Protein AF-A0A016SQB7-F1 (afdb_monomer_lite)

Structure (mmCIF, N/CA/C/O backbone):
data_AF-A0A016SQB7-F1
#
_entry.id   AF-A0A016SQB7-F1
#
loop_
_atom_site.group_PDB
_atom_site.id
_atom_site.type_symbol
_atom_site.label_atom_id
_atom_site.label_alt_id
_atom_site.label_comp_id
_atom_site.label_asym_id
_atom_site.label_entity_id
_atom_site.label_seq_id
_atom_site.pdbx_PDB_ins_code
_atom_site.Cartn_x
_atom_site.Cartn_y
_atom_site.Cartn_z
_atom_site.occupancy
_atom_site.B_iso_or_equiv
_atom_site.auth_seq_id
_atom_site.auth_comp_id
_atom_site.auth_asym_id
_atom_site.auth_atom_id
_atom_site.pdbx_PDB_model_num
ATOM 1 N N . MET A 1 1 ? 13.506 -14.144 -29.243 1.00 40.47 1 MET A N 1
ATOM 2 C CA . MET A 1 1 ? 13.544 -14.461 -27.800 1.00 40.47 1 MET A CA 1
ATOM 3 C C . MET A 1 1 ? 12.606 -13.498 -27.108 1.00 40.47 1 MET A C 1
ATOM 5 O O . MET A 1 1 ? 12.828 -12.302 -27.216 1.00 40.47 1 MET A O 1
ATOM 9 N N . LEU A 1 2 ? 11.533 -13.990 -26.494 1.00 50.41 2 LEU A N 1
ATOM 10 C CA . LEU A 1 2 ? 10.673 -13.170 -25.641 1.00 50.41 2 LEU A CA 1
ATOM 11 C C . LEU A 1 2 ? 11.151 -13.386 -24.202 1.00 50.41 2 LEU A C 1
ATOM 13 O O . LEU A 1 2 ? 11.203 -14.533 -23.758 1.00 50.41 2 LEU A O 1
ATOM 17 N N . CYS A 1 3 ? 11.557 -12.320 -23.510 1.00 64.38 3 CYS A N 1
ATOM 18 C CA . CYS A 1 3 ? 11.854 -12.394 -22.079 1.00 64.38 3 CYS A CA 1
ATOM 19 C C . CYS A 1 3 ? 10.582 -12.791 -21.326 1.00 64.38 3 CYS A C 1
ATOM 21 O O . CYS A 1 3 ? 9.504 -12.270 -21.624 1.00 64.38 3 CYS A O 1
ATOM 23 N N . ARG A 1 4 ? 10.685 -13.709 -20.358 1.00 76.88 4 ARG A N 1
ATOM 24 C CA . ARG A 1 4 ? 9.535 -14.044 -19.512 1.00 76.88 4 ARG A CA 1
ATOM 25 C C . ARG A 1 4 ? 9.252 -12.862 -18.577 1.00 76.88 4 ARG A C 1
ATOM 27 O O . ARG A 1 4 ? 10.210 -12.242 -18.116 1.00 76.88 4 ARG A O 1
ATOM 34 N N . PRO A 1 5 ? 7.981 -12.578 -18.234 1.00 72.44 5 PRO A N 1
ATOM 35 C CA . PRO A 1 5 ? 7.635 -11.507 -17.293 1.00 72.44 5 PRO A CA 1
ATOM 36 C C . PRO A 1 5 ? 8.443 -11.584 -15.992 1.00 72.44 5 PRO A C 1
ATOM 38 O O . PRO A 1 5 ? 8.991 -10.586 -15.535 1.00 72.44 5 PRO A O 1
ATOM 41 N N . ARG A 1 6 ? 8.629 -12.802 -15.469 1.00 77.81 6 ARG A N 1
ATOM 42 C CA . ARG A 1 6 ? 9.480 -13.094 -14.311 1.00 77.81 6 ARG A CA 1
ATOM 43 C C . ARG A 1 6 ? 10.890 -12.502 -14.424 1.00 77.81 6 ARG A C 1
ATOM 45 O O . ARG A 1 6 ? 11.336 -11.815 -13.509 1.00 77.81 6 ARG A O 1
ATOM 52 N N . ASP A 1 7 ? 11.571 -12.748 -15.541 1.00 78.69 7 ASP A N 1
ATOM 53 C CA . ASP A 1 7 ? 12.962 -12.328 -15.755 1.00 78.69 7 ASP A CA 1
ATOM 54 C C . ASP A 1 7 ? 13.073 -10.798 -15.804 1.00 78.69 7 ASP A C 1
ATOM 56 O O . ASP A 1 7 ? 14.035 -10.211 -15.307 1.00 78.69 7 ASP A O 1
ATOM 60 N N . VAL A 1 8 ? 12.040 -10.143 -16.344 1.00 79.81 8 VAL A N 1
ATOM 61 C CA . VAL A 1 8 ? 11.936 -8.683 -16.394 1.00 79.81 8 VAL A CA 1
ATOM 62 C C . VAL A 1 8 ? 11.821 -8.107 -14.982 1.00 79.81 8 VAL A C 1
ATOM 64 O O . VAL A 1 8 ? 12.569 -7.193 -14.641 1.00 79.81 8 VAL A O 1
ATOM 67 N N . PHE A 1 9 ? 10.940 -8.629 -14.129 1.00 79.88 9 PHE A N 1
ATOM 68 C CA . PHE A 1 9 ? 10.763 -8.084 -12.775 1.00 79.88 9 PHE A CA 1
ATOM 69 C C . PHE A 1 9 ? 11.945 -8.370 -11.842 1.00 79.88 9 PHE A C 1
ATOM 71 O O . PHE A 1 9 ? 12.274 -7.522 -11.014 1.00 79.88 9 PHE A O 1
ATOM 78 N N . VAL A 1 10 ? 12.641 -9.498 -12.014 1.00 74.62 10 VAL A N 1
ATOM 79 C CA . VAL A 1 10 ? 13.897 -9.768 -11.290 1.00 74.62 10 VAL A CA 1
ATOM 80 C C . VAL A 1 10 ? 14.959 -8.722 -11.645 1.00 74.62 10 VAL A C 1
ATOM 82 O O . VAL A 1 10 ? 15.545 -8.123 -10.746 1.00 74.62 10 VAL A O 1
ATOM 85 N N . PHE A 1 11 ? 15.133 -8.417 -12.934 1.00 77.50 11 PHE A N 1
ATOM 86 C CA . PHE A 1 11 ? 16.052 -7.366 -13.383 1.00 77.50 11 PHE A CA 1
ATOM 87 C C . PHE A 1 11 ? 15.707 -5.990 -12.789 1.00 77.50 11 PHE A C 1
ATOM 89 O O . PHE A 1 11 ? 16.587 -5.269 -12.318 1.00 77.50 11 PHE A O 1
ATOM 96 N N . HIS A 1 12 ? 14.423 -5.622 -12.764 1.00 78.44 12 HIS A N 1
ATOM 97 C CA . HIS A 1 12 ? 13.993 -4.354 -12.169 1.00 78.44 12 HIS A CA 1
ATOM 98 C C . HIS A 1 12 ? 14.212 -4.311 -10.654 1.00 78.44 12 HIS A C 1
ATOM 100 O O . HIS A 1 12 ? 14.663 -3.286 -10.147 1.00 78.44 12 HIS A O 1
ATOM 106 N N . SER A 1 13 ? 13.944 -5.408 -9.941 1.00 72.69 13 SER A N 1
ATOM 107 C CA . SER A 1 13 ? 14.214 -5.533 -8.504 1.00 72.69 13 SER A CA 1
ATOM 108 C C . SER A 1 13 ? 15.686 -5.263 -8.190 1.00 72.69 13 SER A C 1
ATOM 110 O O . SER A 1 13 ? 15.999 -4.462 -7.308 1.00 72.69 13 SER A O 1
ATOM 112 N N . ASP A 1 14 ? 16.601 -5.884 -8.932 1.00 75.19 14 ASP A N 1
ATOM 113 C CA . ASP A 1 14 ? 18.037 -5.720 -8.701 1.00 75.19 14 ASP A CA 1
ATOM 114 C C . ASP A 1 14 ? 18.491 -4.273 -8.985 1.00 75.19 14 ASP A C 1
ATOM 116 O O . ASP A 1 14 ? 19.254 -3.694 -8.204 1.00 75.19 14 ASP A O 1
ATOM 120 N N . ASN A 1 15 ? 17.952 -3.628 -10.027 1.00 74.00 15 ASN A N 1
ATOM 121 C CA . ASN A 1 15 ? 18.259 -2.229 -10.359 1.00 74.00 15 ASN A CA 1
ATOM 122 C C . ASN A 1 15 ? 17.656 -1.218 -9.372 1.00 74.00 15 ASN A C 1
ATOM 124 O O . ASN A 1 15 ? 18.303 -0.226 -9.026 1.00 74.00 15 ASN A O 1
ATOM 128 N N . LEU A 1 16 ? 16.435 -1.451 -8.883 1.00 73.50 16 LEU A N 1
ATOM 129 C CA . LEU A 1 16 ? 15.802 -0.584 -7.886 1.00 73.50 16 LEU A CA 1
ATOM 130 C C . LEU A 1 16 ? 16.531 -0.651 -6.540 1.00 73.50 16 LEU A C 1
ATOM 132 O O . LEU A 1 16 ? 16.751 0.374 -5.886 1.00 73.50 16 LEU A O 1
ATOM 136 N N . ASN A 1 17 ? 16.984 -1.842 -6.154 1.00 64.50 17 ASN A N 1
ATOM 137 C CA . ASN A 1 17 ? 17.721 -2.036 -4.914 1.00 64.50 17 ASN A CA 1
ATOM 138 C C . ASN A 1 17 ? 19.142 -1.461 -4.952 1.00 64.50 17 ASN A C 1
ATOM 140 O O . ASN A 1 17 ? 19.648 -1.047 -3.906 1.00 64.50 17 ASN A O 1
ATOM 144 N N . THR A 1 18 ? 19.774 -1.369 -6.123 1.00 61.06 18 THR A N 1
ATOM 145 C CA . THR A 1 18 ? 21.163 -0.899 -6.258 1.00 61.06 18 THR A CA 1
ATOM 146 C C . THR A 1 18 ? 21.285 0.575 -6.655 1.00 61.06 18 THR A C 1
ATOM 148 O O . THR A 1 18 ? 22.136 1.266 -6.096 1.00 61.06 18 THR A O 1
ATOM 151 N N . LEU A 1 19 ? 20.446 1.091 -7.565 1.00 58.19 19 LEU A N 1
ATOM 152 C CA . LEU A 1 19 ? 20.639 2.399 -8.223 1.00 58.19 19 LEU A CA 1
ATOM 153 C C . LEU A 1 19 ? 19.315 3.145 -8.555 1.00 58.19 19 LEU A C 1
ATOM 155 O O . LEU A 1 19 ? 19.274 3.984 -9.460 1.00 58.19 19 LEU A O 1
ATOM 159 N N . SER A 1 20 ? 18.229 2.874 -7.815 1.00 62.12 20 SER A N 1
ATOM 160 C CA . SER A 1 20 ? 16.842 3.303 -8.122 1.00 62.12 20 SER A CA 1
ATOM 161 C C . SER A 1 20 ? 16.645 4.760 -8.544 1.00 62.12 20 SER A C 1
ATOM 163 O O . SER A 1 20 ? 15.916 5.006 -9.503 1.00 62.12 20 SER A O 1
ATOM 165 N N . ALA A 1 21 ? 17.242 5.725 -7.841 1.00 57.56 21 ALA A N 1
ATOM 166 C CA . ALA A 1 21 ? 16.986 7.147 -8.095 1.00 57.56 21 ALA A CA 1
ATOM 167 C C . ALA A 1 21 ? 17.782 7.722 -9.282 1.00 57.56 21 ALA A C 1
ATOM 169 O O . ALA A 1 21 ? 17.417 8.771 -9.803 1.00 57.56 21 ALA A O 1
ATOM 170 N N . VAL A 1 22 ? 18.859 7.048 -9.700 1.00 63.75 22 VAL A N 1
ATOM 171 C CA . VAL A 1 22 ? 19.753 7.516 -10.774 1.00 63.75 22 VAL A CA 1
ATOM 172 C C . VAL A 1 22 ? 19.372 6.900 -12.124 1.00 63.75 22 VAL A C 1
ATOM 174 O O . VAL A 1 22 ? 19.567 7.536 -13.155 1.00 63.75 22 VAL A O 1
ATOM 177 N N . ILE A 1 23 ? 18.801 5.689 -12.131 1.00 74.19 23 ILE A N 1
ATOM 178 C CA . ILE A 1 23 ? 18.461 4.958 -13.367 1.00 74.19 23 ILE A CA 1
ATOM 179 C C . ILE A 1 23 ? 17.003 5.165 -13.794 1.00 74.19 23 ILE A C 1
ATOM 181 O O . ILE A 1 23 ? 16.730 5.311 -14.984 1.00 74.19 23 ILE A O 1
ATOM 185 N N . TYR A 1 24 ? 16.057 5.182 -12.850 1.00 83.88 24 TYR A N 1
ATOM 186 C CA . TYR A 1 24 ? 14.630 5.251 -13.167 1.00 83.88 24 TYR A CA 1
ATOM 187 C C . TYR A 1 24 ? 13.991 6.525 -12.632 1.00 83.88 24 TYR A C 1
ATOM 189 O O . TYR A 1 24 ? 14.111 6.847 -11.450 1.00 83.88 24 TYR A O 1
ATOM 197 N N . SER A 1 25 ? 13.234 7.212 -13.492 1.00 88.94 25 SER A N 1
ATOM 198 C CA . SER A 1 25 ? 12.379 8.327 -13.075 1.00 88.94 25 SER A CA 1
ATOM 199 C C . SER A 1 25 ? 11.293 7.858 -12.097 1.00 88.94 25 SER A C 1
ATOM 201 O O . SER A 1 25 ? 10.919 6.683 -12.103 1.00 88.94 25 SER A O 1
ATOM 203 N N . ALA A 1 26 ? 10.733 8.774 -11.302 1.00 89.50 26 ALA A N 1
ATOM 204 C CA . ALA A 1 26 ? 9.605 8.476 -10.413 1.00 89.50 26 ALA A CA 1
ATOM 205 C C . ALA A 1 26 ? 8.436 7.803 -11.158 1.00 89.50 26 ALA A C 1
ATOM 207 O O . ALA A 1 26 ? 7.914 6.787 -10.711 1.00 89.50 26 ALA A O 1
ATOM 208 N N . MET A 1 27 ? 8.096 8.308 -12.350 1.00 89.38 27 MET A N 1
ATOM 209 C CA . MET A 1 27 ? 7.036 7.753 -13.201 1.00 89.38 27 MET A CA 1
ATOM 210 C C . MET A 1 27 ? 7.345 6.330 -13.673 1.00 89.38 27 MET A C 1
ATOM 212 O O . MET A 1 27 ? 6.454 5.488 -13.746 1.00 89.38 27 MET A O 1
ATOM 216 N N . THR A 1 28 ? 8.612 6.037 -13.964 1.00 91.19 28 THR A N 1
ATOM 217 C CA . THR A 1 28 ? 9.035 4.685 -14.340 1.00 91.19 28 THR A CA 1
ATOM 218 C C . THR A 1 28 ? 8.908 3.726 -13.158 1.00 91.19 28 THR A C 1
ATOM 220 O O . THR A 1 28 ? 8.369 2.637 -13.324 1.00 91.19 28 THR A O 1
ATOM 223 N N . ARG A 1 29 ? 9.336 4.132 -11.954 1.00 92.62 29 ARG A N 1
ATOM 224 C CA . ARG A 1 29 ? 9.198 3.309 -10.737 1.00 92.62 29 ARG A CA 1
ATOM 225 C C . ARG A 1 29 ? 7.731 3.061 -10.381 1.00 92.62 29 ARG A C 1
ATOM 227 O O . ARG A 1 29 ? 7.364 1.928 -10.084 1.00 92.62 29 ARG A O 1
ATOM 234 N N . TYR A 1 30 ? 6.893 4.093 -10.502 1.00 93.81 30 TYR A N 1
ATOM 235 C CA . TYR A 1 30 ? 5.438 3.989 -10.385 1.00 93.81 30 TYR A CA 1
ATOM 236 C C . TYR A 1 30 ? 4.868 2.919 -11.328 1.00 93.81 30 TYR A C 1
ATOM 238 O O . TYR A 1 30 ? 4.140 2.034 -10.881 1.00 93.81 30 TYR A O 1
ATOM 246 N N . GLY A 1 31 ? 5.232 2.975 -12.615 1.00 93.81 31 GLY A N 1
ATOM 247 C CA . GLY A 1 31 ? 4.789 2.007 -13.621 1.00 93.81 31 GLY A CA 1
ATOM 248 C C . GLY A 1 31 ? 5.232 0.582 -13.298 1.00 93.81 31 GLY A C 1
ATOM 249 O O . GLY A 1 31 ? 4.397 -0.312 -13.253 1.00 93.81 31 GLY A O 1
ATOM 250 N N . ILE A 1 32 ? 6.514 0.387 -12.967 1.00 93.56 32 ILE A N 1
ATOM 251 C CA . ILE A 1 32 ? 7.065 -0.930 -12.603 1.00 93.56 32 ILE A CA 1
ATOM 252 C C . ILE A 1 32 ? 6.298 -1.550 -11.432 1.00 93.56 32 ILE A C 1
ATOM 254 O O . ILE A 1 32 ? 5.937 -2.722 -11.496 1.00 93.56 32 ILE A O 1
ATOM 258 N N . ILE A 1 33 ? 6.041 -0.784 -10.366 1.00 94.75 33 ILE A N 1
ATOM 259 C CA . ILE A 1 33 ? 5.291 -1.289 -9.207 1.00 94.75 33 ILE A CA 1
ATOM 260 C C . ILE A 1 33 ? 3.864 -1.648 -9.599 1.00 94.75 33 ILE A C 1
ATOM 262 O O . ILE A 1 33 ? 3.391 -2.732 -9.259 1.00 94.75 33 ILE A O 1
ATOM 266 N N . LYS A 1 34 ? 3.175 -0.752 -10.309 1.00 95.56 34 LYS A N 1
ATOM 267 C CA . LYS A 1 34 ? 1.786 -0.967 -10.716 1.00 95.56 34 LYS A CA 1
ATOM 268 C C . LYS A 1 34 ? 1.649 -2.213 -11.595 1.00 95.56 34 LYS A C 1
ATOM 270 O O . LYS A 1 34 ? 0.768 -3.034 -11.350 1.00 95.56 34 LYS A O 1
ATOM 275 N N . ASP A 1 35 ? 2.553 -2.380 -12.555 1.00 96.00 35 ASP A N 1
ATOM 276 C CA . ASP A 1 35 ? 2.588 -3.541 -13.442 1.00 96.00 35 ASP A CA 1
ATOM 277 C C . ASP A 1 35 ? 2.935 -4.823 -12.679 1.00 96.00 35 ASP A C 1
ATOM 279 O O . ASP A 1 35 ? 2.370 -5.874 -12.971 1.00 96.00 35 ASP A O 1
ATOM 283 N N . ALA A 1 36 ? 3.813 -4.753 -11.672 1.00 95.69 36 ALA A N 1
ATOM 284 C CA . ALA A 1 36 ? 4.143 -5.903 -10.833 1.00 95.69 36 ALA A CA 1
ATOM 285 C C . ALA A 1 36 ? 2.930 -6.388 -10.024 1.00 95.69 36 ALA A C 1
ATOM 287 O O . ALA A 1 36 ? 2.665 -7.589 -9.990 1.00 95.69 36 ALA A O 1
ATOM 288 N N . PHE A 1 37 ? 2.167 -5.475 -9.411 1.00 95.94 37 PHE A N 1
ATOM 289 C CA . PHE A 1 37 ? 0.929 -5.831 -8.710 1.00 95.94 37 P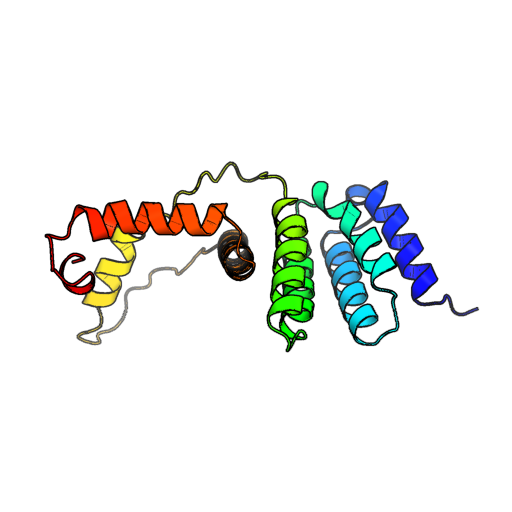HE A CA 1
ATOM 290 C C . PHE A 1 37 ? -0.110 -6.433 -9.660 1.00 95.94 37 PHE A C 1
ATOM 292 O O . PHE A 1 37 ? -0.641 -7.502 -9.366 1.00 95.94 37 PHE A O 1
ATOM 299 N N . ALA A 1 38 ? -0.348 -5.801 -10.813 1.00 94.88 38 ALA A N 1
ATOM 300 C CA . ALA A 1 38 ? -1.298 -6.306 -11.804 1.00 94.88 38 ALA A CA 1
ATOM 301 C C . ALA A 1 38 ? -0.884 -7.683 -12.349 1.00 94.88 38 ALA A C 1
ATOM 303 O O . ALA A 1 38 ? -1.714 -8.578 -12.480 1.00 94.88 38 ALA A O 1
ATOM 304 N N . ALA A 1 39 ? 0.407 -7.890 -12.628 1.00 94.31 39 ALA A N 1
ATOM 305 C CA . ALA A 1 39 ? 0.924 -9.179 -13.076 1.00 94.31 39 ALA A CA 1
ATOM 306 C C . ALA A 1 39 ? 0.780 -10.263 -11.998 1.00 94.31 39 ALA A C 1
ATOM 308 O O . ALA A 1 39 ? 0.463 -11.405 -12.332 1.00 94.31 39 ALA A O 1
ATOM 309 N N . ALA A 1 40 ? 0.991 -9.924 -10.724 1.00 94.12 40 ALA A N 1
ATOM 310 C CA . ALA A 1 40 ? 0.794 -10.861 -9.621 1.00 94.12 40 ALA A CA 1
ATOM 311 C C . ALA A 1 40 ? -0.680 -11.261 -9.465 1.00 94.12 40 ALA A C 1
ATOM 313 O O . ALA A 1 40 ? -0.978 -12.441 -9.293 1.00 94.12 40 ALA A O 1
ATOM 314 N N . GLU A 1 41 ? -1.600 -10.307 -9.621 1.00 91.81 41 GLU A N 1
ATOM 315 C CA . GLU A 1 41 ? -3.049 -10.537 -9.551 1.00 91.81 41 GLU A CA 1
ATOM 316 C C . GLU A 1 41 ? -3.536 -11.556 -10.594 1.00 91.81 41 GLU A C 1
ATOM 318 O O . GLU A 1 41 ? -4.379 -12.400 -10.295 1.00 91.81 41 GLU A O 1
ATOM 323 N N . VAL A 1 42 ? -2.958 -11.546 -11.800 1.00 93.19 42 VAL A N 1
ATOM 324 C CA . VAL A 1 42 ? -3.287 -12.511 -12.867 1.00 93.19 42 VAL A CA 1
ATOM 325 C C . VAL A 1 42 ? -2.338 -13.715 -12.929 1.00 93.19 42 VAL A C 1
ATOM 327 O O . VAL A 1 42 ? -2.269 -14.396 -13.953 1.00 93.19 42 VAL A O 1
ATOM 330 N N . ASN A 1 43 ? -1.599 -13.995 -11.849 1.00 91.12 43 ASN A N 1
ATOM 331 C CA . ASN A 1 43 ? -0.673 -15.130 -11.732 1.00 91.12 43 ASN A CA 1
ATOM 332 C C . ASN A 1 43 ? 0.417 -15.174 -12.832 1.00 91.12 43 ASN A C 1
ATOM 334 O O . ASN A 1 43 ? 0.889 -16.240 -13.229 1.00 91.12 43 ASN A O 1
ATOM 338 N N . LEU A 1 44 ? 0.814 -14.006 -13.350 1.00 93.00 44 LEU A N 1
ATOM 339 C CA . LEU A 1 44 ? 1.944 -13.832 -14.274 1.00 93.00 44 LEU A CA 1
ATOM 340 C C . LEU A 1 44 ? 3.253 -13.485 -13.547 1.00 93.00 44 LEU A C 1
ATOM 342 O O . LEU A 1 44 ? 4.325 -13.528 -14.158 1.00 93.00 44 LEU A O 1
ATOM 346 N N . LEU A 1 45 ? 3.171 -13.140 -12.260 1.00 93.00 45 LEU A N 1
ATOM 347 C CA . LEU A 1 45 ? 4.305 -12.851 -11.390 1.00 93.00 45 LEU A CA 1
ATOM 348 C C . LEU A 1 45 ? 4.099 -13.502 -10.018 1.00 93.00 45 LEU A C 1
ATOM 350 O O . LEU A 1 45 ? 3.082 -13.278 -9.370 1.00 93.00 45 LEU A O 1
ATOM 354 N N . ASP A 1 46 ? 5.084 -14.267 -9.551 1.00 92.69 46 ASP A N 1
ATOM 355 C CA . ASP A 1 46 ? 5.038 -14.846 -8.207 1.00 92.69 46 ASP A CA 1
ATOM 356 C C . ASP A 1 46 ? 5.065 -13.730 -7.147 1.00 92.69 46 ASP A C 1
ATOM 358 O O . ASP A 1 46 ? 5.910 -12.829 -7.205 1.00 92.69 46 ASP A O 1
ATOM 362 N N . TYR A 1 47 ? 4.196 -13.814 -6.132 1.00 90.88 47 TYR A N 1
ATOM 363 C CA . TYR A 1 47 ? 4.163 -12.844 -5.027 1.00 90.88 47 TYR A CA 1
ATOM 364 C C . TYR A 1 47 ? 5.508 -12.726 -4.295 1.00 90.88 47 TYR A C 1
ATOM 366 O O . TYR A 1 47 ? 5.842 -11.651 -3.809 1.00 90.88 47 TYR A O 1
ATOM 374 N N . GLU A 1 48 ? 6.323 -13.784 -4.267 1.00 91.12 48 GLU A N 1
ATOM 375 C CA . GLU A 1 48 ? 7.695 -13.732 -3.739 1.00 91.12 48 GLU A CA 1
ATOM 376 C C . GLU A 1 48 ? 8.555 -12.684 -4.459 1.00 91.12 48 GLU A C 1
ATOM 378 O O . GLU A 1 48 ? 9.324 -11.959 -3.833 1.00 91.12 48 GLU A O 1
ATOM 383 N N . ILE A 1 49 ? 8.401 -12.567 -5.779 1.00 90.94 49 ILE A N 1
ATOM 384 C CA . ILE A 1 49 ? 9.162 -11.623 -6.602 1.00 90.94 49 ILE A CA 1
ATOM 385 C C . ILE A 1 49 ? 8.611 -10.217 -6.425 1.00 90.94 49 ILE A C 1
ATOM 387 O O . ILE A 1 49 ? 9.390 -9.271 -6.325 1.00 90.94 49 ILE A O 1
ATOM 391 N N . LEU A 1 50 ? 7.287 -10.080 -6.330 1.00 92.12 50 LEU A N 1
ATOM 392 C CA . LEU A 1 50 ? 6.657 -8.815 -5.969 1.00 92.12 50 LEU A CA 1
ATOM 393 C C . LEU A 1 50 ? 7.158 -8.324 -4.603 1.00 92.12 50 LEU A C 1
ATOM 395 O O . LEU A 1 50 ? 7.573 -7.177 -4.484 1.00 92.12 50 LEU A O 1
ATOM 399 N N . PHE A 1 51 ? 7.183 -9.167 -3.571 1.00 90.88 51 PHE A N 1
ATOM 400 C CA . PHE A 1 51 ? 7.649 -8.744 -2.250 1.00 90.88 51 PHE A CA 1
ATOM 401 C C . PHE A 1 51 ? 9.152 -8.466 -2.216 1.00 90.88 51 PHE A C 1
ATOM 403 O O . PHE A 1 51 ? 9.554 -7.493 -1.582 1.00 90.88 51 PHE A O 1
ATOM 410 N N . LYS A 1 52 ? 9.963 -9.221 -2.969 1.00 89.81 52 LYS A N 1
ATOM 411 C CA . LYS A 1 52 ? 11.386 -8.911 -3.169 1.00 89.81 52 LYS A CA 1
ATOM 412 C C . LYS A 1 52 ? 11.584 -7.555 -3.853 1.00 89.81 52 LYS A C 1
ATOM 414 O O . LYS A 1 52 ? 12.457 -6.789 -3.457 1.00 89.81 52 LYS A O 1
ATOM 419 N N . LEU A 1 53 ? 10.757 -7.235 -4.851 1.00 90.56 53 LEU A N 1
ATOM 420 C CA . LEU A 1 53 ? 10.749 -5.919 -5.485 1.00 90.56 53 LEU A CA 1
ATOM 421 C C . LEU A 1 53 ? 10.511 -4.843 -4.421 1.00 90.56 53 LEU A C 1
ATOM 423 O O . LEU A 1 53 ? 11.324 -3.936 -4.319 1.00 90.56 53 LEU A O 1
ATOM 427 N N . LEU A 1 54 ? 9.481 -4.971 -3.576 1.00 91.38 54 LEU A N 1
ATOM 428 C CA . LEU A 1 54 ? 9.140 -3.981 -2.539 1.00 91.38 54 LEU A CA 1
ATOM 429 C C . LEU A 1 54 ? 10.215 -3.776 -1.449 1.00 91.38 54 LEU A C 1
ATOM 431 O O . LEU A 1 54 ? 10.124 -2.811 -0.690 1.00 91.38 54 LEU A O 1
ATOM 435 N N . GLU A 1 55 ? 11.268 -4.593 -1.377 1.00 89.00 55 GLU A N 1
ATOM 436 C CA . GLU A 1 55 ? 12.400 -4.358 -0.465 1.00 89.00 55 GLU A CA 1
ATOM 437 C C . GLU A 1 55 ? 13.121 -3.024 -0.731 1.00 89.00 55 GLU A C 1
ATOM 439 O O . GLU A 1 55 ? 13.788 -2.495 0.161 1.00 89.00 55 GLU A O 1
ATOM 444 N N . TYR A 1 56 ? 12.955 -2.435 -1.922 1.00 87.56 56 TYR A N 1
ATOM 445 C CA . TYR A 1 56 ? 13.566 -1.150 -2.270 1.00 87.56 56 TYR A CA 1
ATOM 446 C C . TYR A 1 56 ? 12.890 0.056 -1.587 1.00 87.56 56 TYR A C 1
ATOM 448 O O . TYR A 1 56 ? 13.502 1.125 -1.471 1.00 87.56 56 TYR A O 1
ATOM 456 N N . LEU A 1 57 ? 11.646 -0.101 -1.113 1.00 88.38 57 LEU A N 1
ATOM 457 C CA . LEU A 1 57 ? 10.799 0.985 -0.608 1.00 88.38 57 LEU A CA 1
ATOM 458 C C . LEU A 1 57 ? 11.409 1.865 0.494 1.00 88.38 57 LEU A C 1
ATOM 460 O O . LEU A 1 57 ? 11.167 3.070 0.456 1.00 88.38 57 LEU A O 1
ATOM 464 N N . PRO A 1 58 ? 12.251 1.377 1.427 1.00 86.44 58 PRO A N 1
ATOM 465 C CA . PRO A 1 58 ? 12.903 2.241 2.415 1.00 86.44 58 PRO A CA 1
ATOM 466 C C . PRO A 1 58 ? 13.776 3.359 1.813 1.00 86.44 58 PRO A C 1
ATOM 468 O O . PRO A 1 58 ? 14.187 4.270 2.536 1.00 86.44 58 PRO A O 1
ATOM 471 N N . LYS A 1 59 ? 14.097 3.281 0.512 1.00 85.06 59 LYS A N 1
ATOM 472 C CA . LYS A 1 59 ? 14.828 4.299 -0.260 1.00 85.06 59 LYS A CA 1
ATOM 473 C C . LYS A 1 59 ? 13.904 5.212 -1.082 1.00 85.06 59 LYS A C 1
ATOM 475 O O . LYS A 1 59 ? 14.378 6.226 -1.592 1.00 85.06 59 LYS A O 1
ATOM 480 N N . GLU A 1 60 ? 12.625 4.868 -1.229 1.00 87.81 60 GLU A N 1
ATOM 481 C CA . GLU A 1 60 ? 11.656 5.606 -2.042 1.00 87.81 60 GLU A CA 1
ATOM 482 C C . GLU A 1 60 ? 11.168 6.866 -1.325 1.00 87.81 60 GLU A C 1
ATOM 484 O O . GLU A 1 60 ? 10.702 6.817 -0.184 1.00 87.81 60 GLU A O 1
ATOM 489 N N . LYS A 1 61 ? 11.230 8.000 -2.025 1.00 86.38 61 LYS A N 1
ATOM 490 C CA . LYS A 1 61 ? 10.841 9.314 -1.495 1.00 86.38 61 LYS A CA 1
ATOM 491 C C . LYS A 1 61 ? 9.575 9.859 -2.144 1.00 86.38 61 LYS A C 1
ATOM 493 O O . LYS A 1 61 ? 8.869 10.633 -1.513 1.00 86.38 61 LYS A O 1
ATOM 498 N N . GLU A 1 62 ? 9.283 9.442 -3.370 1.00 87.81 62 GLU A N 1
ATOM 499 C CA . GLU A 1 62 ? 8.222 10.031 -4.182 1.00 87.81 62 GLU A CA 1
ATOM 500 C C . GLU A 1 62 ? 6.844 9.531 -3.739 1.00 87.81 62 GLU A C 1
ATOM 502 O O . GLU A 1 62 ? 6.573 8.326 -3.746 1.00 87.81 62 GLU A O 1
ATOM 507 N N . SER A 1 63 ? 5.956 10.460 -3.376 1.00 88.25 63 SER A N 1
ATOM 508 C CA . SER A 1 63 ? 4.584 10.176 -2.929 1.00 88.25 63 SER A CA 1
ATOM 509 C C . SER A 1 63 ? 3.795 9.372 -3.963 1.00 88.25 63 SER A C 1
ATOM 511 O O . SER A 1 63 ? 3.118 8.409 -3.618 1.00 88.25 63 SER A O 1
ATOM 513 N N . SER A 1 64 ? 3.945 9.700 -5.250 1.00 88.44 64 SER A N 1
ATOM 514 C CA . SER A 1 64 ? 3.269 9.001 -6.351 1.00 88.44 64 SER A CA 1
ATOM 515 C C . SER A 1 64 ? 3.621 7.516 -6.399 1.00 88.44 64 SER A C 1
ATOM 517 O O . SER A 1 64 ? 2.753 6.675 -6.609 1.00 88.44 64 SER A O 1
ATOM 519 N N . VAL A 1 65 ? 4.880 7.167 -6.149 1.00 92.44 65 VAL A N 1
ATOM 520 C CA . VAL A 1 65 ? 5.331 5.776 -6.166 1.00 92.44 65 VAL A CA 1
ATOM 521 C C . VAL A 1 65 ? 4.783 5.012 -4.961 1.00 92.44 65 VAL A C 1
ATOM 523 O O . VAL A 1 65 ? 4.285 3.897 -5.110 1.00 92.44 65 VAL A O 1
ATOM 526 N N . TRP A 1 66 ? 4.778 5.638 -3.784 1.00 92.62 66 TRP A N 1
ATOM 527 C CA . TRP A 1 66 ? 4.112 5.090 -2.601 1.00 92.62 66 TRP A CA 1
ATOM 528 C C . TRP A 1 66 ? 2.599 4.925 -2.788 1.00 92.62 66 TRP A C 1
ATOM 530 O O . TRP A 1 66 ? 2.024 3.997 -2.226 1.00 92.62 66 TRP A O 1
ATOM 540 N N . GLU A 1 67 ? 1.960 5.768 -3.596 1.00 91.00 67 GLU A N 1
ATOM 541 C CA . GLU A 1 67 ? 0.543 5.638 -3.938 1.00 91.00 67 GLU A CA 1
ATOM 542 C C . GLU A 1 67 ? 0.264 4.376 -4.771 1.00 91.00 67 GLU A C 1
ATOM 544 O O . GLU A 1 67 ? -0.708 3.668 -4.506 1.00 91.00 67 GLU A O 1
ATOM 549 N N . ALA A 1 68 ? 1.149 4.021 -5.714 1.00 93.88 68 ALA A N 1
ATOM 550 C CA . ALA A 1 68 ? 1.053 2.742 -6.430 1.00 93.88 68 ALA A CA 1
ATOM 551 C C . ALA A 1 68 ? 1.170 1.543 -5.481 1.00 93.88 68 ALA A C 1
ATOM 553 O O . ALA A 1 68 ? 0.406 0.585 -5.596 1.00 93.88 68 ALA A O 1
ATOM 554 N N . VAL A 1 69 ? 2.103 1.611 -4.525 1.00 94.94 69 VAL A N 1
ATOM 555 C CA . VAL A 1 69 ? 2.263 0.578 -3.493 1.00 94.94 69 VAL A CA 1
ATOM 556 C C . VAL A 1 69 ? 0.989 0.466 -2.669 1.00 94.94 69 VAL A C 1
ATOM 558 O O . VAL A 1 69 ? 0.436 -0.622 -2.560 1.00 94.94 69 VAL A O 1
ATOM 561 N N . ARG A 1 70 ? 0.497 1.586 -2.127 1.00 93.94 70 ARG A N 1
ATOM 562 C CA . ARG A 1 70 ? -0.711 1.647 -1.296 1.00 93.94 70 ARG A CA 1
ATOM 563 C C . ARG A 1 70 ? -1.894 0.981 -1.997 1.00 93.94 70 ARG A C 1
ATOM 565 O O . ARG A 1 70 ? -2.472 0.053 -1.437 1.00 93.94 70 ARG A O 1
ATOM 572 N N . GLY A 1 71 ? -2.190 1.389 -3.232 1.00 93.56 71 GLY A N 1
ATOM 573 C CA . GLY A 1 71 ? -3.292 0.822 -4.015 1.00 93.56 71 GLY A CA 1
ATOM 574 C C . GLY A 1 71 ? -3.134 -0.678 -4.289 1.00 93.56 71 GLY A C 1
ATOM 575 O O . GLY A 1 71 ? -4.099 -1.434 -4.163 1.00 93.56 71 GLY A O 1
ATOM 576 N N . GLY A 1 72 ? -1.917 -1.139 -4.595 1.00 94.56 72 GLY A N 1
ATOM 577 C CA . GLY A 1 72 ? -1.632 -2.565 -4.777 1.00 94.56 72 GLY A CA 1
ATOM 578 C C . GLY A 1 72 ? -1.835 -3.388 -3.500 1.00 94.56 72 GLY A C 1
ATOM 579 O O . GLY A 1 72 ? -2.471 -4.441 -3.532 1.00 94.56 72 GLY A O 1
ATOM 580 N N . LEU A 1 73 ? -1.363 -2.890 -2.352 1.00 94.12 73 LEU A N 1
ATOM 581 C CA . LEU A 1 73 ? -1.536 -3.556 -1.056 1.00 94.12 73 LEU A CA 1
ATOM 582 C C . LEU A 1 73 ? -3.006 -3.598 -0.614 1.00 94.12 73 LEU A C 1
ATOM 584 O O . LEU A 1 73 ? -3.456 -4.623 -0.101 1.00 94.12 73 LEU A O 1
ATOM 588 N N . GLU A 1 74 ? -3.759 -2.512 -0.813 1.00 92.38 74 GLU A N 1
ATOM 589 C CA . GLU A 1 74 ? -5.201 -2.480 -0.533 1.00 92.38 74 GLU A CA 1
ATOM 590 C C . GLU A 1 74 ? -5.954 -3.512 -1.361 1.00 92.38 74 GLU A C 1
ATOM 592 O O . GLU A 1 74 ? -6.738 -4.278 -0.805 1.00 92.38 74 GLU A O 1
ATOM 597 N N . THR A 1 75 ? -5.643 -3.584 -2.656 1.00 92.44 75 THR A N 1
ATOM 598 C CA . THR A 1 75 ? -6.243 -4.563 -3.565 1.00 92.44 75 THR A CA 1
ATOM 599 C C . THR A 1 75 ? -6.006 -5.982 -3.055 1.00 92.44 75 THR A C 1
ATOM 601 O O . THR A 1 75 ? -6.952 -6.756 -2.953 1.00 92.44 75 THR A O 1
ATOM 604 N N . ILE A 1 76 ? -4.779 -6.324 -2.642 1.00 90.94 76 ILE A N 1
ATOM 605 C CA . ILE A 1 76 ? -4.481 -7.647 -2.065 1.00 90.94 76 ILE A CA 1
ATOM 606 C C . ILE A 1 76 ? -5.336 -7.919 -0.821 1.00 90.94 76 ILE A C 1
ATOM 608 O O . ILE A 1 76 ? -5.918 -8.992 -0.701 1.00 90.94 76 ILE A O 1
ATOM 612 N N . VAL A 1 77 ? -5.425 -6.964 0.109 1.00 91.25 77 VAL A N 1
ATOM 613 C CA . VAL A 1 77 ? -6.194 -7.132 1.355 1.00 91.25 77 VAL A CA 1
ATOM 614 C C . VAL A 1 77 ? -7.686 -7.325 1.080 1.00 91.25 77 VAL A C 1
ATOM 616 O O . VAL A 1 77 ? -8.327 -8.134 1.754 1.00 91.25 77 VAL A O 1
ATOM 619 N N . ASP A 1 78 ? -8.235 -6.602 0.107 1.00 89.94 78 ASP A N 1
ATOM 620 C CA . ASP A 1 78 ? -9.660 -6.635 -0.220 1.00 89.94 78 ASP A CA 1
ATOM 621 C C . ASP A 1 78 ? -10.080 -7.962 -0.895 1.00 89.94 78 ASP A C 1
ATOM 623 O O . ASP A 1 78 ? -11.246 -8.345 -0.800 1.00 89.94 78 ASP A O 1
ATOM 627 N N . HIS A 1 79 ? -9.139 -8.727 -1.470 1.00 89.62 79 HIS A N 1
ATOM 628 C CA . HIS A 1 79 ? -9.392 -10.079 -1.993 1.00 89.62 79 HIS A CA 1
ATOM 629 C C . HIS A 1 79 ? -9.591 -11.146 -0.901 1.00 89.62 79 HIS A C 1
ATOM 631 O O . HIS A 1 79 ? -10.206 -12.184 -1.156 1.00 89.62 79 HIS A O 1
ATOM 637 N N . PHE A 1 80 ? -9.097 -10.924 0.322 1.00 89.00 80 PHE A N 1
ATOM 638 C CA . PHE A 1 80 ? -9.277 -11.887 1.409 1.00 89.00 80 PHE A CA 1
ATOM 639 C C . PHE A 1 80 ? -10.705 -11.823 1.958 1.00 89.00 80 PHE A C 1
ATOM 641 O O . PHE A 1 80 ? -11.095 -10.860 2.623 1.00 89.00 80 PHE A O 1
ATOM 648 N N . VAL A 1 81 ? -11.481 -12.879 1.704 1.00 88.44 81 VAL A N 1
ATOM 649 C CA . VAL A 1 81 ? -12.851 -13.030 2.223 1.00 88.44 81 VAL A CA 1
ATOM 650 C C . VAL A 1 81 ? -12.847 -13.460 3.690 1.00 88.44 81 VAL A C 1
ATOM 652 O O . VAL A 1 81 ? -13.676 -12.973 4.460 1.00 88.44 81 VAL A O 1
ATOM 655 N N . ASP A 1 82 ? -11.908 -14.324 4.083 1.00 93.88 82 ASP A N 1
ATOM 656 C CA . ASP A 1 82 ? -11.769 -14.810 5.457 1.00 93.88 82 ASP A CA 1
ATOM 657 C C . ASP A 1 82 ? -11.246 -13.716 6.404 1.00 93.88 82 ASP A C 1
ATOM 659 O O . ASP A 1 82 ? -10.369 -12.920 6.058 1.00 93.88 82 ASP A O 1
ATO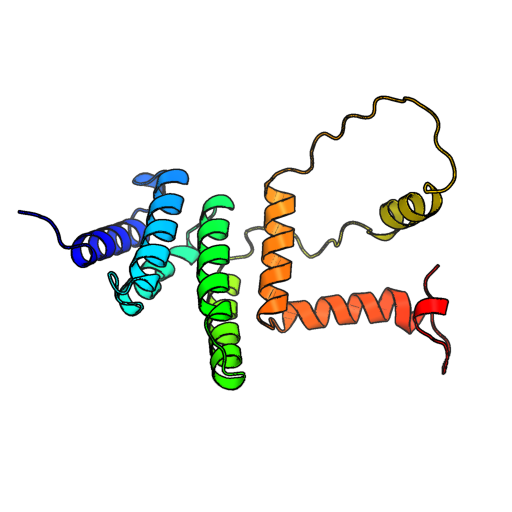M 663 N N . GLU A 1 83 ? -11.804 -13.640 7.614 1.00 88.75 83 GLU A N 1
ATOM 664 C CA . GLU A 1 83 ? -11.436 -12.606 8.585 1.00 88.75 83 GLU A CA 1
ATOM 665 C C . GLU A 1 83 ? -10.043 -12.800 9.188 1.00 88.75 83 GLU A C 1
ATOM 667 O O . GLU A 1 83 ? -9.347 -11.807 9.428 1.00 88.75 83 GLU A O 1
ATOM 672 N N . LEU A 1 84 ? -9.622 -14.043 9.434 1.00 89.50 84 LEU A N 1
ATOM 673 C CA . LEU A 1 84 ? -8.311 -14.344 10.002 1.00 89.50 84 LEU A CA 1
ATOM 674 C C . LEU A 1 84 ? -7.219 -14.079 8.971 1.00 89.50 84 LEU A C 1
ATOM 676 O O . LEU A 1 84 ? -6.265 -13.362 9.278 1.00 89.50 84 LEU A O 1
ATOM 680 N N . ASP A 1 85 ? -7.385 -14.560 7.742 1.00 89.00 85 ASP A N 1
ATOM 681 C CA . ASP A 1 85 ? -6.419 -14.333 6.664 1.00 89.00 85 ASP A CA 1
ATOM 682 C C . ASP A 1 85 ? -6.303 -12.847 6.335 1.00 89.00 85 ASP A C 1
ATOM 684 O O . ASP A 1 85 ? -5.201 -12.297 6.264 1.00 89.00 85 ASP A O 1
ATOM 688 N N . ARG A 1 86 ? -7.437 -12.142 6.260 1.00 91.12 86 ARG A N 1
ATOM 689 C CA . ARG A 1 86 ? -7.453 -10.689 6.074 1.00 91.12 86 ARG A CA 1
ATOM 690 C C . ARG A 1 86 ? -6.772 -9.956 7.222 1.00 91.12 86 ARG A C 1
ATOM 692 O O . ARG A 1 86 ? -6.103 -8.951 6.988 1.00 91.12 86 ARG A O 1
ATOM 699 N N . LYS A 1 87 ? -6.911 -10.425 8.464 1.00 90.06 87 LYS A N 1
ATOM 700 C CA . LYS A 1 87 ? -6.203 -9.851 9.617 1.00 90.06 87 LYS A CA 1
ATOM 701 C C . LYS A 1 87 ? -4.690 -10.023 9.476 1.00 90.06 87 LYS A C 1
ATOM 703 O O . LYS A 1 87 ? -3.962 -9.058 9.705 1.00 90.06 87 LYS A O 1
ATOM 708 N N . TRP A 1 88 ? -4.215 -11.203 9.082 1.00 89.62 88 TRP A N 1
ATOM 709 C CA . TRP A 1 88 ? -2.789 -11.444 8.841 1.00 89.62 88 TRP A CA 1
ATOM 710 C C . TRP A 1 88 ? -2.254 -10.611 7.677 1.00 89.62 88 TRP A C 1
ATOM 712 O O . TRP A 1 88 ? -1.213 -9.967 7.823 1.00 89.62 88 TRP A O 1
ATOM 722 N N . ALA A 1 89 ? -3.001 -10.535 6.573 1.00 90.12 89 ALA A N 1
ATOM 723 C CA . ALA A 1 89 ? -2.671 -9.694 5.430 1.00 90.12 89 ALA A CA 1
ATOM 724 C C . ALA A 1 89 ? -2.542 -8.224 5.850 1.00 90.12 89 ALA A C 1
ATOM 726 O O . ALA A 1 89 ? -1.501 -7.615 5.626 1.00 90.12 89 ALA A O 1
ATOM 727 N N . LYS A 1 90 ? -3.535 -7.675 6.563 1.00 90.50 90 LYS A N 1
ATOM 728 C CA . LYS A 1 90 ? -3.488 -6.304 7.101 1.00 90.50 90 LYS A CA 1
ATOM 729 C C . LYS A 1 90 ? -2.249 -6.053 7.960 1.00 90.50 90 LYS A C 1
ATOM 731 O O . LYS A 1 90 ? -1.573 -5.047 7.773 1.00 90.50 90 LYS A O 1
ATOM 736 N N . GLN A 1 91 ? -1.912 -6.973 8.866 1.00 89.06 91 GLN A N 1
ATOM 737 C CA . GLN A 1 91 ? -0.722 -6.837 9.712 1.00 89.06 91 GLN A CA 1
ATOM 738 C C . GLN A 1 91 ? 0.577 -6.834 8.905 1.00 89.06 91 GLN A C 1
ATOM 740 O O . GLN A 1 91 ? 1.480 -6.051 9.199 1.00 89.06 91 GLN A O 1
ATOM 745 N N . PHE A 1 92 ? 0.686 -7.706 7.905 1.00 88.94 92 PHE A N 1
ATOM 746 C CA . PHE A 1 92 ? 1.847 -7.752 7.025 1.00 88.94 92 PHE A CA 1
ATOM 747 C C . PHE A 1 92 ? 1.960 -6.471 6.185 1.00 88.94 92 PHE A C 1
ATOM 749 O O . PHE A 1 92 ? 3.013 -5.832 6.193 1.00 88.94 92 PHE A O 1
ATOM 756 N N . MET A 1 93 ? 0.864 -6.021 5.567 1.00 89.62 93 MET A N 1
ATOM 757 C CA . MET A 1 93 ? 0.847 -4.800 4.752 1.00 89.62 93 MET A CA 1
ATOM 758 C C . MET A 1 93 ? 1.114 -3.538 5.581 1.00 89.62 93 MET A C 1
ATOM 760 O O . MET A 1 93 ? 1.836 -2.652 5.124 1.00 89.62 93 MET A O 1
ATOM 764 N N . SER A 1 94 ? 0.631 -3.477 6.829 1.00 86.44 94 SER A N 1
ATOM 765 C CA . SER A 1 94 ? 0.950 -2.386 7.762 1.00 86.44 94 SER A CA 1
ATOM 766 C C . SER A 1 94 ? 2.457 -2.253 7.974 1.00 86.44 94 SER A C 1
ATOM 768 O O . SER A 1 94 ? 2.971 -1.141 7.955 1.00 86.44 94 SER A O 1
ATOM 770 N N . LYS A 1 95 ? 3.190 -3.366 8.112 1.00 88.00 95 LYS A N 1
ATOM 771 C CA . LYS A 1 95 ? 4.654 -3.332 8.284 1.00 88.00 95 LYS A CA 1
ATOM 772 C C . LYS A 1 95 ? 5.369 -2.779 7.051 1.00 88.00 95 LYS A C 1
ATOM 774 O O . LYS A 1 95 ? 6.340 -2.042 7.199 1.00 88.00 95 LYS A O 1
ATOM 779 N N . ILE A 1 96 ? 4.890 -3.110 5.849 1.00 89.12 96 ILE A N 1
ATOM 780 C CA . ILE A 1 96 ? 5.438 -2.561 4.599 1.00 89.12 96 ILE A CA 1
ATOM 781 C C . ILE A 1 96 ? 5.208 -1.049 4.555 1.00 89.12 96 ILE A C 1
ATOM 783 O O . ILE A 1 96 ? 6.140 -0.294 4.291 1.00 89.12 96 ILE A O 1
ATOM 787 N N . MET A 1 97 ? 4.001 -0.583 4.869 1.00 86.19 97 MET A N 1
ATOM 788 C CA . MET A 1 97 ? 3.687 0.848 4.860 1.00 86.19 97 MET A CA 1
ATOM 789 C C . MET A 1 97 ? 4.427 1.629 5.955 1.00 86.19 97 MET A C 1
ATOM 791 O O . MET A 1 97 ? 4.919 2.725 5.706 1.00 86.19 97 MET A O 1
ATOM 795 N N . GLU A 1 98 ? 4.584 1.056 7.147 1.00 84.31 98 GLU A N 1
ATOM 796 C CA . GLU A 1 98 ? 5.357 1.651 8.246 1.00 84.31 98 GLU A CA 1
ATOM 797 C C . GLU A 1 98 ? 6.857 1.776 7.921 1.00 84.31 98 GLU A C 1
ATOM 799 O O . GLU A 1 98 ? 7.561 2.553 8.566 1.00 84.31 98 GLU A O 1
ATOM 804 N N . SER A 1 99 ? 7.351 1.062 6.901 1.00 81.75 99 SER A N 1
ATOM 805 C CA . SER A 1 99 ? 8.733 1.182 6.422 1.00 81.75 99 SER A CA 1
ATOM 806 C C . SER A 1 99 ? 9.014 2.475 5.654 1.00 81.75 99 SER A C 1
ATOM 808 O O . SER A 1 99 ? 10.189 2.804 5.448 1.00 81.75 99 SER A O 1
ATOM 810 N N . LYS A 1 100 ? 7.972 3.233 5.269 1.00 79.38 100 LYS A N 1
ATOM 811 C CA . LYS A 1 100 ? 8.124 4.610 4.791 1.00 79.38 100 LYS A CA 1
ATOM 812 C C . LYS A 1 100 ? 8.750 5.397 5.934 1.00 79.38 100 LYS A C 1
ATOM 814 O O . LYS A 1 100 ? 8.059 5.839 6.852 1.00 79.38 100 LYS A O 1
ATOM 819 N N . LYS A 1 101 ? 10.085 5.518 5.917 1.00 59.66 101 LYS A N 1
ATOM 820 C CA . LYS A 1 101 ? 10.811 6.347 6.879 1.00 59.66 101 LYS A CA 1
ATOM 821 C C . LYS A 1 101 ? 10.104 7.687 6.904 1.00 59.66 101 LYS A C 1
ATOM 823 O O . LYS A 1 101 ? 9.846 8.250 5.840 1.00 59.66 101 LYS A O 1
ATOM 828 N N . ALA A 1 102 ? 9.787 8.152 8.108 1.00 47.31 102 ALA A N 1
ATOM 829 C CA . ALA A 1 102 ? 9.246 9.475 8.357 1.00 47.31 102 ALA A CA 1
ATOM 830 C C . ALA A 1 102 ? 10.273 10.527 7.899 1.00 47.31 102 ALA A C 1
ATOM 832 O O . ALA A 1 102 ? 10.984 11.116 8.696 1.00 47.31 102 ALA A O 1
ATOM 833 N N . GLY A 1 103 ? 10.397 10.717 6.585 1.00 41.00 103 GLY A N 1
ATOM 834 C CA . GLY A 1 103 ? 10.963 11.904 5.956 1.00 41.00 103 GLY A CA 1
ATOM 835 C C . GLY A 1 103 ? 9.973 13.065 5.987 1.00 41.00 103 GLY A C 1
ATOM 836 O O . GLY A 1 103 ? 10.232 14.105 5.400 1.00 41.00 103 GLY A O 1
ATOM 837 N N . SER A 1 104 ? 8.848 12.881 6.677 1.00 42.03 104 SER A N 1
ATOM 838 C CA . SER A 1 104 ? 8.010 13.954 7.150 1.00 42.03 104 SER A CA 1
ATOM 839 C C . SER A 1 104 ? 8.190 14.028 8.662 1.00 42.03 104 SER A C 1
ATOM 841 O O . SER A 1 104 ? 7.591 13.259 9.413 1.00 42.03 104 SER A O 1
ATOM 843 N N . ASP A 1 105 ? 8.975 15.006 9.105 1.00 37.91 105 ASP A N 1
ATOM 844 C CA . ASP A 1 105 ? 8.851 15.629 10.427 1.00 37.91 105 ASP A CA 1
ATOM 845 C C . ASP A 1 105 ? 7.462 16.281 10.630 1.00 37.91 105 ASP A C 1
ATOM 847 O O . ASP A 1 105 ? 7.273 17.091 11.536 1.00 37.91 105 ASP A O 1
ATOM 851 N N . SER A 1 106 ? 6.433 15.902 9.858 1.00 39.25 106 SER A N 1
ATOM 852 C CA . SER A 1 106 ? 5.045 15.993 10.290 1.00 39.25 106 SER A CA 1
ATOM 853 C C . SER A 1 106 ? 4.813 14.975 11.410 1.00 39.25 106 SER A C 1
ATOM 855 O O . SER A 1 106 ? 4.118 13.964 11.303 1.00 39.25 106 SER A O 1
ATOM 857 N N . ILE A 1 107 ? 5.405 15.290 12.563 1.00 33.12 107 ILE A N 1
ATOM 858 C CA . ILE A 1 107 ? 4.680 15.258 13.823 1.00 33.12 107 ILE A CA 1
ATOM 859 C C . ILE A 1 107 ? 3.253 15.671 13.489 1.00 33.12 107 ILE A C 1
ATOM 861 O O . ILE A 1 107 ? 3.046 16.780 13.007 1.00 33.12 107 ILE A O 1
ATOM 865 N N . TYR A 1 108 ? 2.319 14.747 13.695 1.00 41.38 108 TYR A N 1
ATOM 866 C CA . TYR A 1 108 ? 0.881 14.955 13.682 1.00 41.38 108 TYR A CA 1
ATOM 867 C C . TYR A 1 108 ? 0.509 16.349 14.200 1.00 41.38 108 TYR A C 1
ATOM 869 O O . TYR A 1 108 ? 0.219 16.541 15.380 1.00 41.38 108 TYR A O 1
ATOM 877 N N . VAL A 1 109 ? 0.457 17.323 13.305 1.00 33.84 109 VAL A N 1
ATOM 878 C CA . VAL A 1 109 ? -0.495 18.400 13.417 1.00 33.84 109 VAL A CA 1
ATOM 879 C C . VAL A 1 109 ? -1.626 17.864 12.575 1.00 33.84 109 VAL A C 1
ATOM 881 O O . VAL A 1 109 ? -1.610 17.977 11.359 1.00 33.84 109 VAL A O 1
ATOM 884 N N . VAL A 1 110 ? -2.584 17.199 13.223 1.00 33.72 110 VAL A N 1
ATOM 885 C CA . VAL A 1 110 ? -3.964 17.306 12.753 1.00 33.72 110 VAL A CA 1
ATOM 886 C C . VAL A 1 110 ? -4.161 18.820 12.637 1.00 33.72 110 VAL A C 1
ATOM 888 O O . VAL A 1 110 ? -4.175 19.459 13.695 1.00 33.72 110 VAL A O 1
ATOM 891 N N . PRO A 1 111 ? -4.129 19.430 11.431 1.00 32.66 111 PRO A N 1
ATOM 892 C CA . PRO A 1 111 ? -4.273 20.873 11.317 1.00 32.66 111 PRO A CA 1
ATOM 893 C C . PRO A 1 111 ? -5.592 21.165 11.981 1.00 32.66 111 PRO A C 1
ATOM 895 O O . PRO A 1 111 ? -6.575 20.576 11.565 1.00 32.66 111 PRO A O 1
ATOM 898 N N . ASN A 1 112 ? -5.549 21.918 13.080 1.00 34.81 112 ASN A N 1
ATOM 899 C CA . ASN A 1 112 ? -6.661 22.445 13.857 1.00 34.81 112 ASN A CA 1
ATOM 900 C C . ASN A 1 112 ? -8.020 22.277 13.135 1.00 34.81 112 ASN A C 1
ATOM 902 O O . ASN A 1 112 ? -8.557 23.222 12.568 1.00 34.81 112 ASN A O 1
ATOM 906 N N . ILE A 1 113 ? -8.592 21.060 13.144 1.00 42.22 113 ILE A N 1
ATOM 907 C CA . ILE A 1 113 ? -9.845 20.758 12.419 1.00 42.22 113 ILE A CA 1
ATOM 908 C C . ILE A 1 113 ? -11.006 21.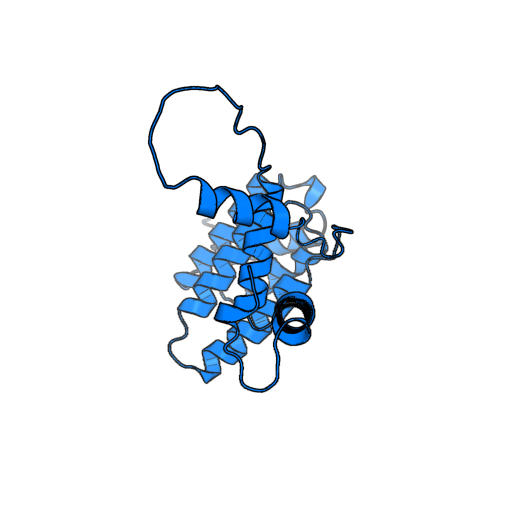547 13.066 1.00 42.22 113 ILE A C 1
ATOM 910 O O . ILE A 1 113 ? -12.112 21.646 12.541 1.00 42.22 113 ILE A O 1
ATOM 914 N N . THR A 1 114 ? -10.728 22.165 14.215 1.00 38.69 114 THR A N 1
ATOM 915 C CA . THR A 1 114 ? -11.617 22.995 15.009 1.00 38.69 114 THR A CA 1
ATOM 916 C C . THR A 1 114 ? -12.016 24.321 14.365 1.00 38.69 114 THR A C 1
ATOM 918 O O . THR A 1 114 ? -13.080 24.809 14.728 1.00 38.69 114 THR A O 1
ATOM 921 N N . GLU A 1 115 ? -11.253 24.906 13.433 1.00 38.44 115 GLU A N 1
ATOM 922 C CA . GLU A 1 115 ? -11.679 26.182 12.818 1.00 38.44 115 GLU A CA 1
ATOM 923 C C . GLU A 1 115 ? -12.463 25.991 11.513 1.00 38.44 115 GLU A C 1
ATOM 925 O O . GLU A 1 115 ? -13.493 26.635 11.328 1.00 38.44 115 GLU A O 1
ATOM 930 N N . GLU A 1 116 ? -12.082 25.045 10.651 1.00 37.34 116 GLU A N 1
ATOM 931 C CA . GLU A 1 116 ? -12.739 24.911 9.340 1.00 37.34 116 GLU A CA 1
ATOM 932 C C . GLU A 1 116 ? -14.063 24.126 9.385 1.00 37.34 116 GLU A C 1
ATOM 934 O O . GLU A 1 116 ? -15.021 24.504 8.707 1.00 37.34 116 GLU A O 1
ATOM 939 N N . ILE A 1 117 ? -14.198 23.095 10.233 1.00 41.06 117 ILE A N 1
ATOM 940 C CA . ILE A 1 117 ? -15.442 22.295 10.268 1.00 41.06 117 ILE A CA 1
ATOM 941 C C . ILE A 1 117 ? -16.581 23.023 11.006 1.00 41.06 117 ILE A C 1
ATOM 943 O O . ILE A 1 117 ? -17.752 22.853 10.651 1.00 41.06 117 ILE A O 1
ATOM 947 N N . SER A 1 118 ? -16.259 23.879 11.983 1.00 38.00 118 SER A N 1
ATOM 948 C CA . SER A 1 118 ? -17.259 24.656 12.737 1.00 38.00 118 SER A CA 1
ATOM 949 C C . SER A 1 118 ? -17.963 25.704 11.859 1.00 38.00 118 SER A C 1
ATOM 951 O O . SER A 1 118 ? -19.186 25.891 11.929 1.00 38.00 118 SER A O 1
ATOM 953 N N . GLU A 1 119 ? -17.228 26.329 10.934 1.00 37.47 119 GLU A N 1
ATOM 954 C CA . GLU A 1 119 ? -17.818 27.288 9.999 1.00 37.47 119 GLU A CA 1
ATOM 955 C C . GLU A 1 119 ? -18.582 26.625 8.844 1.00 37.47 119 GLU A C 1
ATOM 957 O O . GLU A 1 119 ? -19.573 27.180 8.357 1.00 37.47 119 GLU A O 1
ATOM 962 N N . GLU A 1 120 ? -18.167 25.433 8.410 1.00 37.12 120 GLU A N 1
ATOM 963 C CA . GLU A 1 120 ? -18.765 24.754 7.258 1.00 37.12 120 GLU A CA 1
ATOM 964 C C . GLU A 1 120 ? -20.155 24.163 7.563 1.00 37.12 120 GLU A C 1
ATOM 966 O O . GLU A 1 120 ? -21.058 24.220 6.719 1.00 37.12 120 GLU A O 1
ATOM 971 N N . TRP A 1 121 ? -20.395 23.699 8.795 1.00 33.81 121 TRP A N 1
ATOM 972 C CA . TRP A 1 121 ? -21.730 23.259 9.234 1.00 33.81 121 TRP A CA 1
ATOM 973 C C . TRP A 1 121 ? -22.694 24.423 9.509 1.00 33.81 121 TRP A C 1
ATOM 975 O O . TRP A 1 121 ? -23.910 24.262 9.371 1.00 33.81 121 TRP A O 1
ATOM 985 N N . SER A 1 122 ? -22.168 25.616 9.802 1.00 37.84 122 SER A N 1
ATOM 986 C CA . SER A 1 122 ? -22.965 26.828 10.042 1.00 37.84 122 SER A CA 1
ATOM 987 C C . SER A 1 122 ? -23.431 27.520 8.750 1.00 37.84 122 SER A C 1
ATOM 989 O O . SER A 1 122 ? -24.457 28.203 8.748 1.00 37.84 122 SER A O 1
ATOM 991 N N . ARG A 1 123 ? -22.740 27.319 7.616 1.00 40.72 123 ARG A N 1
ATOM 992 C CA . ARG A 1 123 ? -23.031 28.002 6.336 1.00 40.72 123 ARG A CA 1
ATOM 993 C C . ARG A 1 123 ? -24.085 27.335 5.440 1.00 40.72 123 ARG A C 1
ATOM 995 O O . ARG A 1 123 ? -24.482 27.924 4.438 1.00 40.72 123 ARG A O 1
ATOM 1002 N N . ARG A 1 124 ? -24.617 26.153 5.781 1.00 43.50 124 ARG A N 1
ATOM 1003 C CA . ARG A 1 124 ? -25.624 25.445 4.949 1.00 43.50 124 ARG A CA 1
ATOM 1004 C C . ARG A 1 124 ? -27.070 25.963 5.062 1.00 43.50 124 ARG A C 1
ATOM 1006 O O . ARG A 1 124 ? -27.993 25.307 4.582 1.00 43.50 124 ARG A O 1
ATOM 1013 N N . LYS A 1 125 ? -27.302 27.151 5.628 1.00 40.38 125 LYS A N 1
ATOM 1014 C CA . LYS A 1 125 ? -28.602 27.842 5.566 1.00 40.38 125 LYS A CA 1
ATOM 1015 C C . LYS A 1 125 ? -28.460 29.182 4.838 1.00 40.38 125 LYS A C 1
ATOM 1017 O O . LYS A 1 125 ? -28.052 30.166 5.437 1.00 40.38 125 LYS A O 1
ATOM 1022 N N . HIS A 1 126 ? -28.888 29.178 3.573 1.00 34.12 126 HIS A N 1
ATOM 1023 C CA . HIS A 1 126 ? -29.171 30.294 2.648 1.00 34.12 126 HIS A CA 1
ATOM 1024 C C . HIS A 1 126 ? -28.201 30.485 1.457 1.00 34.12 126 HIS A C 1
ATOM 1026 O O . HIS A 1 126 ? -27.002 30.663 1.653 1.00 34.12 126 HIS A O 1
ATOM 1032 N N . PRO A 1 127 ? -28.717 30.515 0.205 1.00 51.16 127 PRO A N 1
ATOM 1033 C CA . PRO A 1 127 ? -27.906 30.662 -1.001 1.00 51.16 127 PRO A CA 1
ATOM 1034 C C . PRO A 1 127 ? -27.871 32.121 -1.479 1.00 51.16 127 PRO A C 1
ATOM 1036 O O . PRO A 1 127 ? -28.915 32.624 -1.884 1.00 51.16 127 PRO A O 1
ATOM 1039 N N . LYS A 1 128 ? -26.705 32.792 -1.521 1.00 33.16 128 LYS A N 1
ATOM 1040 C CA . LYS A 1 128 ? -26.479 33.983 -2.378 1.00 33.16 128 LYS A CA 1
ATOM 1041 C C . LYS A 1 128 ? -25.007 34.149 -2.810 1.00 33.16 128 LYS A C 1
ATOM 1043 O O . LYS A 1 128 ? -24.139 34.450 -2.007 1.00 33.16 128 LYS A O 1
ATOM 1048 N N . ARG A 1 129 ? -24.805 33.955 -4.117 1.00 32.06 129 ARG A N 1
ATOM 1049 C CA . ARG A 1 129 ? -23.895 34.602 -5.090 1.00 32.06 129 ARG A CA 1
ATOM 1050 C C . ARG A 1 129 ? -22.606 35.316 -4.604 1.00 32.06 129 ARG A C 1
ATOM 1052 O O . ARG A 1 129 ? -22.660 36.367 -3.977 1.00 32.06 129 ARG A O 1
ATOM 1059 N N . SER A 1 130 ? -21.488 34.773 -5.106 1.00 42.56 130 SER A N 1
ATOM 1060 C CA . SER A 1 130 ? -20.196 35.382 -5.490 1.00 42.56 130 SER A CA 1
ATOM 1061 C C . SER A 1 130 ? -19.418 36.231 -4.474 1.00 42.56 130 SER A C 1
ATOM 1063 O O . SER A 1 130 ? -19.594 37.447 -4.410 1.00 42.56 130 SER A O 1
ATOM 1065 N N . LYS A 1 131 ? -18.405 35.608 -3.859 1.00 28.52 131 LYS A N 1
ATOM 1066 C CA . LYS A 1 131 ? -17.044 36.162 -3.824 1.00 28.52 131 LYS A CA 1
ATOM 1067 C C . LYS A 1 131 ? -16.052 35.064 -4.193 1.00 28.52 131 LYS A C 1
ATOM 1069 O O . LYS A 1 131 ? -16.065 33.977 -3.629 1.00 28.52 131 LYS A O 1
ATOM 1074 N N . GLU A 1 132 ? -15.271 35.380 -5.207 1.00 41.00 132 GLU A N 1
ATOM 1075 C CA . GLU A 1 132 ? -14.134 34.651 -5.740 1.00 41.00 132 GLU A CA 1
ATOM 1076 C C . GLU A 1 132 ? -13.099 34.481 -4.616 1.00 41.00 132 GLU A C 1
ATOM 1078 O O . GLU A 1 132 ? -12.499 35.452 -4.165 1.00 41.00 132 GLU A O 1
ATOM 1083 N N . TYR A 1 133 ? -12.971 33.262 -4.093 1.00 31.03 133 TYR A N 1
ATOM 1084 C CA . TYR A 1 133 ? -11.860 32.853 -3.238 1.00 31.03 133 TYR A CA 1
ATOM 1085 C C . TYR A 1 133 ? -11.237 31.634 -3.902 1.00 31.03 133 TYR A C 1
ATOM 1087 O O . TYR A 1 133 ? -11.872 30.588 -4.052 1.00 31.03 133 TYR A O 1
ATOM 1095 N N . THR A 1 134 ? -10.018 31.824 -4.386 1.00 28.25 134 THR A N 1
ATOM 1096 C CA . THR A 1 134 ? -9.198 30.816 -5.043 1.00 28.25 134 THR A CA 1
ATOM 1097 C C . THR A 1 134 ? -9.005 29.619 -4.119 1.00 28.25 134 THR A C 1
ATOM 1099 O O . THR A 1 134 ? -8.324 29.689 -3.102 1.00 28.25 134 THR A O 1
ATOM 1102 N N . THR A 1 135 ? -9.615 28.504 -4.509 1.00 37.34 135 THR A N 1
ATOM 1103 C CA . THR A 1 135 ? -9.383 27.136 -4.029 1.00 37.34 135 THR A CA 1
ATOM 1104 C C . THR A 1 135 ? -8.031 26.626 -4.550 1.00 37.34 135 THR A C 1
ATOM 1106 O O . THR A 1 135 ? -7.931 25.604 -5.219 1.00 37.34 135 THR A O 1
ATOM 1109 N N . SER A 1 136 ? -6.975 27.385 -4.280 1.00 40.72 136 SER A N 1
ATOM 1110 C CA . SER A 1 136 ? -5.578 27.051 -4.556 1.00 40.72 136 SER A CA 1
ATOM 1111 C C . SER A 1 136 ? -4.883 27.081 -3.192 1.00 40.72 136 SER A C 1
ATOM 1113 O O . SER A 1 136 ? -4.871 28.130 -2.565 1.00 40.72 136 SER A O 1
ATOM 1115 N N . GLU A 1 137 ? -4.338 26.028 -2.597 1.00 41.84 137 GLU A N 1
ATOM 1116 C CA . GLU A 1 137 ? -3.719 24.822 -3.128 1.00 41.84 137 GLU A CA 1
ATOM 1117 C C . GLU A 1 137 ? -3.804 23.748 -2.021 1.00 41.84 137 GLU A C 1
ATOM 1119 O O . GLU A 1 137 ? -3.046 23.793 -1.055 1.00 41.84 137 GLU A O 1
ATOM 1124 N N . LEU A 1 138 ? -4.705 22.762 -2.119 1.00 47.09 138 LEU A N 1
ATOM 1125 C CA . LEU A 1 138 ? -4.443 21.494 -1.427 1.00 47.09 138 LEU A CA 1
ATOM 1126 C C . LEU A 1 138 ? -3.408 20.776 -2.295 1.00 47.09 138 LEU A C 1
ATOM 1128 O O . LEU A 1 138 ? -3.751 20.263 -3.361 1.00 47.09 138 LEU A O 1
ATOM 1132 N N . SER A 1 139 ? -2.132 20.823 -1.913 1.00 55.81 139 SER A N 1
ATOM 1133 C CA . SER A 1 139 ? -1.086 20.158 -2.692 1.00 55.81 139 SER A CA 1
ATOM 1134 C C . SER A 1 139 ? -1.345 18.648 -2.730 1.00 55.81 139 SER A C 1
ATOM 1136 O O . SER A 1 139 ? -1.823 18.068 -1.751 1.00 55.81 139 SER A O 1
ATOM 1138 N N . SER A 1 140 ? -1.021 17.990 -3.846 1.00 59.34 140 SER A N 1
ATOM 1139 C CA . SER A 1 140 ? -1.188 16.536 -4.016 1.00 59.34 140 SER A CA 1
ATOM 1140 C C . SER A 1 140 ? -0.539 15.718 -2.891 1.00 59.34 140 SER A C 1
ATOM 1142 O O . SER A 1 140 ? -1.020 14.636 -2.561 1.00 59.34 140 SER A O 1
ATOM 1144 N N . ASP A 1 141 ? 0.504 16.258 -2.256 1.00 63.94 141 ASP A N 1
ATOM 1145 C CA . ASP A 1 141 ? 1.170 15.644 -1.108 1.00 63.94 141 ASP A CA 1
ATOM 1146 C C . ASP A 1 141 ? 0.281 15.609 0.142 1.00 63.94 141 ASP A C 1
ATOM 1148 O O . ASP A 1 141 ? 0.238 14.594 0.829 1.00 63.94 141 ASP A O 1
ATOM 1152 N N . THR A 1 142 ? -0.505 16.657 0.417 1.00 67.38 142 THR A N 1
ATOM 1153 C CA . THR A 1 142 ? -1.442 16.654 1.561 1.00 67.38 142 THR A CA 1
ATOM 1154 C C . THR A 1 142 ? -2.555 15.620 1.397 1.00 67.38 142 THR A C 1
ATOM 1156 O O . THR A 1 142 ? -2.941 14.959 2.364 1.00 67.38 142 THR A O 1
ATOM 1159 N N . PHE A 1 143 ? -3.045 15.435 0.167 1.00 73.50 143 PHE A N 1
ATOM 1160 C CA . PHE A 1 143 ? -4.028 14.401 -0.149 1.00 73.50 143 PHE A CA 1
ATOM 1161 C C . PHE A 1 143 ? -3.434 12.996 0.009 1.00 73.50 143 PHE A C 1
ATOM 1163 O O . PHE A 1 143 ? -4.060 12.130 0.625 1.00 73.50 143 PHE A O 1
ATOM 1170 N N . PHE A 1 144 ? -2.214 12.786 -0.495 1.00 79.56 144 PHE A N 1
ATOM 1171 C CA . PHE A 1 144 ? -1.493 11.525 -0.346 1.00 79.56 144 PHE A CA 1
ATOM 1172 C C . PHE A 1 144 ? -1.276 11.168 1.129 1.00 79.56 144 PHE A C 1
ATOM 1174 O O . PHE A 1 144 ? -1.640 10.071 1.542 1.00 79.56 144 PHE A O 1
ATOM 1181 N N . GLU A 1 145 ? -0.757 12.091 1.943 1.00 79.44 145 GLU A N 1
ATOM 1182 C CA . GLU A 1 145 ? -0.493 11.835 3.365 1.00 79.44 145 GLU A CA 1
ATOM 1183 C C . GLU A 1 145 ? -1.772 11.453 4.122 1.00 79.44 145 GLU A C 1
ATOM 1185 O O . GLU A 1 145 ? -1.777 10.512 4.918 1.00 79.44 145 GLU A O 1
ATOM 1190 N N . ARG A 1 146 ? -2.897 12.112 3.816 1.00 78.69 146 ARG A N 1
ATOM 1191 C CA . ARG A 1 146 ? -4.200 11.741 4.377 1.00 78.69 146 ARG A CA 1
ATOM 1192 C C . ARG A 1 146 ? -4.601 10.318 3.989 1.00 78.69 146 ARG A C 1
ATOM 1194 O O . ARG A 1 146 ? -4.927 9.523 4.868 1.00 78.69 146 ARG A O 1
ATOM 1201 N N . SER A 1 147 ? -4.575 9.993 2.699 1.00 78.25 147 SER A N 1
ATOM 1202 C CA . SER A 1 147 ? -4.965 8.666 2.207 1.00 78.25 147 SER A CA 1
ATOM 1203 C C . SER A 1 147 ? -4.045 7.560 2.744 1.00 78.25 147 SER A C 1
ATOM 1205 O O . SER A 1 147 ? -4.497 6.475 3.127 1.00 78.25 147 SER A O 1
ATOM 1207 N N . PHE A 1 148 ? -2.751 7.854 2.857 1.00 84.06 148 PHE A N 1
ATOM 1208 C CA . PHE A 1 148 ? -1.751 6.960 3.426 1.00 84.06 148 PHE A CA 1
ATOM 1209 C C . PHE A 1 148 ? -2.035 6.664 4.903 1.00 84.06 148 PHE A C 1
ATOM 1211 O O . PHE A 1 148 ? -2.031 5.500 5.315 1.00 84.06 148 PHE A O 1
ATOM 1218 N N . LEU A 1 149 ? -2.352 7.697 5.691 1.00 80.19 149 LEU A N 1
ATOM 1219 C CA . LEU A 1 149 ? -2.756 7.548 7.089 1.00 80.19 149 LEU A CA 1
ATOM 1220 C C . LEU A 1 149 ? -4.056 6.753 7.226 1.00 80.19 149 LEU A C 1
ATOM 1222 O O . LEU A 1 149 ? -4.107 5.819 8.024 1.00 80.19 149 LEU A O 1
ATOM 1226 N N . GLU A 1 150 ? -5.082 7.067 6.435 1.00 82.00 150 GLU A N 1
ATOM 1227 C CA . GLU A 1 150 ? -6.353 6.330 6.431 1.00 82.00 150 GLU A CA 1
ATOM 1228 C C . GLU A 1 150 ? -6.131 4.831 6.158 1.00 82.00 150 GLU A C 1
ATOM 1230 O O . GLU A 1 150 ? -6.697 3.976 6.845 1.00 82.00 150 GLU A O 1
ATOM 1235 N N . THR A 1 151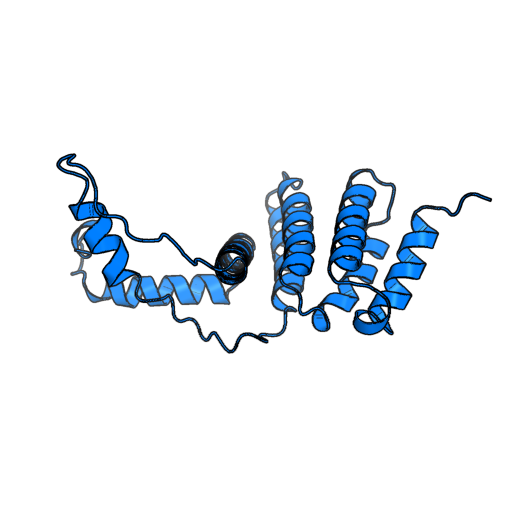 ? -5.228 4.499 5.233 1.00 85.44 151 THR A N 1
ATOM 1236 C CA . THR A 1 151 ? -4.877 3.110 4.905 1.00 85.44 151 THR A CA 1
ATOM 1237 C C . THR A 1 151 ? -4.129 2.419 6.055 1.00 85.44 151 THR A C 1
ATOM 1239 O O . THR A 1 151 ? -4.490 1.308 6.450 1.00 85.44 151 THR A O 1
ATOM 1242 N N . LEU A 1 152 ? -3.140 3.082 6.669 1.00 84.31 152 LEU A N 1
ATOM 1243 C CA . LEU A 1 152 ? -2.444 2.568 7.860 1.00 84.31 152 LEU A CA 1
ATOM 1244 C C . LEU A 1 152 ? -3.419 2.271 9.010 1.00 84.31 152 LEU A C 1
ATOM 1246 O O . LEU A 1 152 ? -3.297 1.256 9.702 1.00 84.31 152 LEU A O 1
ATOM 1250 N N . CYS A 1 153 ? -4.416 3.134 9.195 1.00 82.56 153 CYS A N 1
ATOM 1251 C CA . CYS A 1 153 ? -5.496 2.924 10.150 1.00 82.56 153 CYS A CA 1
ATOM 1252 C C . CYS A 1 153 ? -6.371 1.720 9.774 1.00 82.56 153 CYS A C 1
ATOM 1254 O O . CYS A 1 153 ? -6.637 0.874 10.630 1.00 82.56 153 CYS A O 1
ATOM 1256 N N . LYS A 1 154 ? -6.771 1.590 8.498 1.00 83.88 154 LYS A N 1
ATOM 1257 C CA . LYS A 1 154 ? -7.550 0.447 7.968 1.00 83.88 154 LYS A CA 1
ATOM 1258 C C . LYS A 1 154 ? -6.825 -0.889 8.181 1.00 83.88 154 LYS A C 1
ATOM 1260 O O . LYS A 1 154 ? -7.476 -1.916 8.417 1.00 83.88 154 LYS A O 1
ATOM 1265 N N . PHE A 1 155 ? -5.494 -0.879 8.121 1.00 85.75 155 PHE A N 1
ATOM 1266 C CA . PHE A 1 155 ? -4.634 -2.041 8.363 1.00 85.75 155 PHE A CA 1
ATOM 1267 C C . PHE A 1 155 ? -4.350 -2.313 9.848 1.00 85.75 155 PHE A C 1
ATOM 1269 O O . PHE A 1 155 ? -3.788 -3.354 10.184 1.00 85.75 155 PHE A O 1
ATOM 1276 N N . GLY A 1 156 ? -4.819 -1.450 10.752 1.00 78.81 156 GLY A N 1
ATOM 1277 C CA . GLY A 1 156 ? -4.748 -1.676 12.193 1.00 78.81 156 GLY A CA 1
ATOM 1278 C C . GLY A 1 156 ? -3.417 -1.271 12.825 1.00 78.81 156 GLY A C 1
ATOM 1279 O O . GLY A 1 156 ? -3.031 -1.855 13.841 1.00 78.81 156 GLY A O 1
ATOM 1280 N N . SER A 1 157 ? -2.712 -0.283 12.259 1.00 78.50 157 SER A N 1
ATOM 1281 C CA . SER A 1 157 ? -1.520 0.275 12.902 1.00 78.50 157 SER A CA 1
ATOM 1282 C C . SER A 1 157 ? -1.872 0.813 14.293 1.00 78.50 157 SER A C 1
ATOM 1284 O O . SER A 1 157 ? -2.712 1.707 14.446 1.00 78.50 157 SER A O 1
ATOM 1286 N N . LYS A 1 158 ? -1.196 0.294 15.329 1.00 70.94 158 LYS A N 1
ATOM 1287 C CA . LYS A 1 158 ? -1.427 0.684 16.735 1.00 70.94 158 LYS A CA 1
ATOM 1288 C C . LYS A 1 158 ? -1.261 2.187 16.950 1.00 70.94 158 LYS A C 1
ATOM 1290 O O . LYS A 1 158 ? -1.982 2.773 17.753 1.00 70.94 158 LYS A O 1
ATOM 1295 N N . ARG A 1 159 ? -0.331 2.796 16.206 1.00 68.94 159 ARG A N 1
ATOM 1296 C CA . ARG A 1 159 ? -0.030 4.228 16.269 1.00 68.94 159 ARG A CA 1
ATOM 1297 C C . ARG A 1 159 ? -1.228 5.073 15.840 1.00 68.94 159 ARG A C 1
ATOM 1299 O O . ARG A 1 159 ? -1.480 6.107 16.445 1.00 68.94 159 ARG A O 1
ATOM 1306 N N . CYS A 1 160 ? -1.991 4.619 14.845 1.00 70.62 160 CYS A N 1
ATOM 1307 C CA . CYS A 1 160 ? -3.200 5.314 14.422 1.00 70.62 160 CYS A CA 1
ATOM 1308 C C . CYS A 1 160 ? -4.284 5.267 15.508 1.00 70.62 160 CYS A C 1
ATOM 1310 O O . CYS A 1 160 ? -4.789 6.314 15.919 1.00 70.62 160 CYS A O 1
ATOM 1312 N N . SER A 1 161 ? -4.608 4.073 16.016 1.00 68.56 161 SER A N 1
ATOM 1313 C CA . SER A 1 161 ? -5.658 3.915 17.029 1.00 68.56 161 SER A CA 1
ATOM 1314 C C . SER A 1 161 ? -5.374 4.742 18.284 1.00 68.56 161 SER A C 1
ATOM 1316 O O . SER A 1 161 ? -6.277 5.415 18.773 1.00 68.56 161 SER A O 1
ATOM 1318 N N . SER A 1 162 ? -4.119 4.786 18.751 1.00 69.88 162 SER A N 1
ATOM 1319 C CA . SER A 1 162 ? -3.731 5.617 19.899 1.00 69.88 162 SER A CA 1
ATOM 1320 C C . SER A 1 162 ? -3.857 7.121 19.634 1.00 69.88 162 SER A C 1
ATOM 1322 O O . SER A 1 162 ? -4.233 7.877 20.528 1.00 69.88 162 SER A O 1
ATOM 1324 N N . THR A 1 163 ? -3.574 7.581 18.412 1.00 70.81 163 THR A N 1
ATOM 1325 C CA . THR A 1 163 ? -3.694 9.004 18.063 1.00 70.81 163 THR A CA 1
ATOM 1326 C C . THR A 1 163 ? -5.157 9.428 18.027 1.00 70.81 163 THR A C 1
ATOM 1328 O O . THR A 1 163 ? -5.518 10.400 18.683 1.00 70.81 163 THR A O 1
ATOM 1331 N N . PHE A 1 164 ? -6.025 8.678 17.342 1.00 70.38 164 PHE A N 1
ATOM 1332 C CA . PHE A 1 164 ? -7.460 8.981 17.329 1.00 70.38 164 PHE A CA 1
ATOM 1333 C C . PHE A 1 164 ? -8.078 8.882 18.719 1.00 70.38 164 PHE A C 1
ATOM 1335 O O . PHE A 1 164 ? -8.882 9.737 19.083 1.00 70.38 164 PHE A O 1
ATOM 1342 N N . GLN A 1 165 ? -7.664 7.892 19.511 1.00 72.69 165 GLN A N 1
ATOM 1343 C CA . GLN A 1 165 ? -8.095 7.769 20.896 1.00 72.69 165 GLN A CA 1
ATOM 1344 C C . GLN A 1 165 ? -7.683 8.993 21.718 1.00 72.69 165 GLN A C 1
ATOM 1346 O O . GLN A 1 165 ? -8.535 9.573 22.377 1.00 72.69 165 GLN A O 1
ATOM 1351 N N . SER A 1 166 ? -6.431 9.453 21.627 1.00 76.12 166 SER A N 1
ATOM 1352 C CA . SER A 1 166 ? -5.987 10.634 22.384 1.00 76.12 166 SER A CA 1
ATOM 1353 C C . SER A 1 166 ? -6.685 11.927 21.939 1.00 76.12 166 SER A C 1
ATOM 1355 O O . SER A 1 166 ? -7.034 12.760 22.777 1.00 76.12 166 SER A O 1
ATOM 1357 N N . VAL A 1 167 ? -6.963 12.093 20.639 1.00 76.00 167 VAL A N 1
ATOM 1358 C CA . VAL A 1 167 ? -7.759 13.219 20.121 1.00 76.00 167 VAL A CA 1
ATOM 1359 C C . VAL A 1 167 ? -9.190 13.156 20.650 1.00 76.00 167 VAL A C 1
ATOM 1361 O O . VAL A 1 167 ? -9.706 14.165 21.127 1.00 76.00 167 VAL A O 1
ATOM 1364 N N . PHE A 1 168 ? -9.820 11.982 20.608 1.00 79.62 168 PHE A N 1
ATOM 1365 C CA . PHE A 1 168 ? -11.167 11.781 21.130 1.00 79.62 168 PHE A CA 1
ATOM 1366 C C . PHE A 1 168 ? -11.228 12.021 22.642 1.00 79.62 168 PHE A C 1
ATOM 1368 O O . PHE A 1 168 ? -12.109 12.730 23.123 1.00 79.62 168 PHE A O 1
ATOM 1375 N N . GLU A 1 169 ? -10.265 11.500 23.396 1.00 80.25 169 GLU A N 1
ATOM 1376 C CA . GLU A 1 169 ? -10.172 11.704 24.839 1.00 80.25 169 GLU A CA 1
ATOM 1377 C C . GLU A 1 169 ? -10.022 13.190 25.179 1.00 80.25 169 GLU A C 1
ATOM 1379 O O . GLU A 1 169 ? -10.752 13.710 26.021 1.00 80.25 169 GLU A O 1
ATOM 1384 N N . LYS A 1 170 ? -9.146 13.910 24.470 1.00 78.19 170 LYS A N 1
ATOM 1385 C CA . LYS A 1 170 ? -8.907 15.342 24.693 1.00 78.19 170 LYS A CA 1
ATOM 1386 C C . LYS A 1 170 ? -10.093 16.221 24.295 1.00 78.19 170 LYS A C 1
ATOM 1388 O O . LYS A 1 170 ? -10.389 17.197 24.981 1.00 78.19 170 LYS A O 1
ATOM 1393 N N . GLN A 1 171 ? -10.723 15.938 23.157 1.00 74.81 171 GLN A N 1
ATOM 1394 C CA . GLN A 1 171 ? -11.712 16.843 22.561 1.00 74.81 171 GLN A CA 1
ATOM 1395 C C . GLN A 1 171 ? -13.151 16.494 22.924 1.00 74.81 171 GLN A C 1
ATOM 1397 O O . GLN A 1 171 ? -13.998 17.382 22.940 1.00 74.81 171 GLN A O 1
ATOM 1402 N N . VAL A 1 172 ? -13.425 15.226 23.222 1.00 77.00 172 VAL A N 1
ATOM 1403 C CA . VAL A 1 172 ? -14.773 14.730 23.503 1.00 77.00 172 VAL A CA 1
ATOM 1404 C C . VAL A 1 172 ? -14.869 14.280 24.950 1.00 77.00 172 VAL A C 1
ATOM 1406 O O . VAL A 1 172 ? -15.636 14.855 25.714 1.00 77.00 172 VAL A O 1
ATOM 1409 N N . HIS A 1 173 ? -14.062 13.297 25.356 1.00 75.62 173 HIS A N 1
ATOM 1410 C CA . HIS A 1 173 ? -14.211 12.681 26.675 1.00 75.62 173 HIS A CA 1
ATOM 1411 C C . HIS A 1 173 ? -13.945 13.669 27.816 1.00 75.62 173 HIS A C 1
ATOM 1413 O O . HIS A 1 173 ? -14.761 13.784 28.723 1.00 75.62 173 HIS A O 1
ATOM 1419 N N . GLY A 1 174 ? -12.867 14.453 27.731 1.00 74.69 174 GLY A N 1
ATOM 1420 C CA . GLY A 1 174 ? -12.526 15.473 28.726 1.00 74.69 174 GLY A CA 1
ATOM 1421 C C . GLY A 1 174 ? -13.519 16.637 28.809 1.00 74.69 174 GLY A C 1
ATOM 1422 O O . GLY A 1 174 ? -13.435 17.436 29.738 1.00 74.69 174 GLY A O 1
ATOM 1423 N N . ARG A 1 175 ? -14.452 16.745 27.854 1.00 75.31 175 ARG A N 1
ATOM 1424 C CA . ARG A 1 175 ? -15.516 17.758 27.831 1.00 75.31 175 ARG A CA 1
ATOM 1425 C C . ARG A 1 175 ? -16.897 17.194 28.190 1.00 75.31 175 ARG A C 1
ATOM 1427 O O . ARG A 1 175 ? -17.837 17.975 28.278 1.00 75.31 175 ARG A O 1
ATOM 1434 N N . CYS A 1 176 ? -17.023 15.878 28.388 1.00 78.44 176 CYS A N 1
ATOM 1435 C CA . CYS A 1 176 ? -18.271 15.216 28.774 1.00 78.44 176 CYS A CA 1
ATOM 1436 C C . CYS A 1 176 ? -18.332 14.943 30.283 1.00 78.44 176 CYS A C 1
ATOM 1438 O O . CYS A 1 176 ? -17.356 14.493 30.885 1.00 78.44 176 CYS A O 1
ATOM 1440 N N . GLY A 1 177 ? -19.513 15.107 30.878 1.00 74.62 177 GLY A N 1
ATOM 1441 C CA . GLY A 1 177 ? -19.842 14.569 32.197 1.00 74.62 177 GLY A CA 1
ATOM 1442 C C . GLY A 1 177 ? -20.137 13.061 32.182 1.00 74.62 177 GLY A C 1
ATOM 1443 O O . GLY A 1 177 ? -20.401 12.456 31.139 1.00 74.62 177 GLY A O 1
ATOM 1444 N N . LEU A 1 178 ? -20.122 12.432 33.365 1.00 74.19 178 LEU A N 1
ATOM 1445 C CA . LEU A 1 178 ? -20.508 11.025 33.537 1.00 74.19 178 LEU A CA 1
ATOM 1446 C C . LEU A 1 178 ? -21.955 10.798 33.064 1.00 74.19 178 LEU A C 1
ATOM 1448 O O . LEU A 1 178 ? -22.890 11.373 33.614 1.00 74.19 178 LEU A O 1
ATOM 1452 N N . GLY A 1 179 ? -22.131 9.921 32.072 1.00 75.81 179 GLY A N 1
ATOM 1453 C CA . GLY A 1 179 ? -23.445 9.543 31.535 1.00 75.81 179 GLY A CA 1
ATOM 1454 C C . GLY A 1 179 ? -23.959 10.414 30.382 1.00 75.81 179 GLY A C 1
ATOM 1455 O O . GLY A 1 179 ? -25.022 10.118 29.836 1.00 75.81 179 GLY A O 1
ATOM 1456 N N . GLU A 1 180 ? -23.217 11.443 29.968 1.00 80.00 180 GLU A N 1
ATOM 1457 C CA . GLU A 1 180 ? -23.570 12.257 28.802 1.00 80.00 180 GLU A CA 1
ATOM 1458 C C . GLU A 1 180 ? -23.222 11.549 27.486 1.00 80.00 180 GLU A C 1
ATOM 1460 O O . GLU A 1 180 ? -22.243 10.804 27.378 1.00 80.00 180 GLU A O 1
ATOM 1465 N N . LYS A 1 181 ? -24.028 11.781 26.444 1.00 78.94 181 LYS A N 1
ATOM 1466 C CA . LYS A 1 181 ? -23.720 11.263 25.106 1.00 78.94 181 LYS A CA 1
ATOM 1467 C C . LYS A 1 181 ? -22.623 12.118 24.480 1.00 78.94 181 LYS A C 1
ATOM 1469 O O . LYS A 1 181 ? -22.764 13.332 24.415 1.00 78.94 181 LYS A O 1
ATOM 1474 N N . ALA A 1 182 ? -21.607 11.482 23.896 1.00 76.56 182 ALA A N 1
ATOM 1475 C CA . ALA A 1 182 ? -20.510 12.157 23.191 1.00 76.56 182 ALA A CA 1
ATOM 1476 C C . ALA A 1 182 ? -20.979 13.226 22.180 1.00 76.56 182 ALA A C 1
ATOM 1478 O O . ALA A 1 182 ? -20.383 14.294 22.078 1.00 76.56 182 ALA A O 1
ATOM 1479 N N . SER A 1 183 ? -22.094 12.976 21.482 1.00 76.62 183 SER A N 1
ATOM 1480 C CA . SER A 1 183 ? -22.705 13.910 20.524 1.00 76.62 183 SER A CA 1
ATOM 1481 C C . SER A 1 183 ? -23.223 15.217 21.140 1.00 76.62 183 SER A C 1
ATOM 1483 O O . SER A 1 183 ? -23.618 16.112 20.404 1.00 76.62 183 SER A O 1
ATOM 1485 N N . GLN A 1 184 ? -23.310 15.307 22.467 1.00 75.38 184 GLN A N 1
ATOM 1486 C CA . GLN A 1 184 ? -23.813 16.472 23.200 1.00 75.38 184 GLN A CA 1
ATOM 1487 C C . GLN A 1 184 ? -22.683 17.327 23.793 1.00 75.38 184 GLN A C 1
ATOM 1489 O O . GLN A 1 184 ? -22.928 18.475 24.154 1.00 75.38 184 GLN A O 1
ATOM 1494 N N . CYS A 1 185 ? -21.457 16.797 23.858 1.00 74.00 185 CYS A N 1
ATOM 1495 C CA . CYS A 1 185 ? -20.315 17.450 24.508 1.00 74.00 185 CYS A CA 1
ATOM 1496 C C . CYS A 1 185 ? -19.396 18.202 23.534 1.00 74.00 185 CYS A C 1
ATOM 1498 O O . CYS A 1 185 ? -18.518 18.954 23.955 1.00 74.00 185 CYS A O 1
ATOM 1500 N N . VAL A 1 186 ? -19.567 17.977 22.230 1.00 65.56 186 VAL A N 1
ATOM 1501 C CA . VAL A 1 186 ? -18.801 18.638 21.169 1.00 65.56 186 VAL A CA 1
ATOM 1502 C C . VAL A 1 186 ? -19.727 19.654 20.508 1.00 65.56 186 VAL A C 1
ATOM 1504 O O . VAL A 1 186 ? -20.727 19.267 19.904 1.00 65.56 186 VAL A O 1
ATOM 1507 N N . ARG A 1 187 ? -19.431 20.943 20.690 1.00 58.75 187 ARG A N 1
A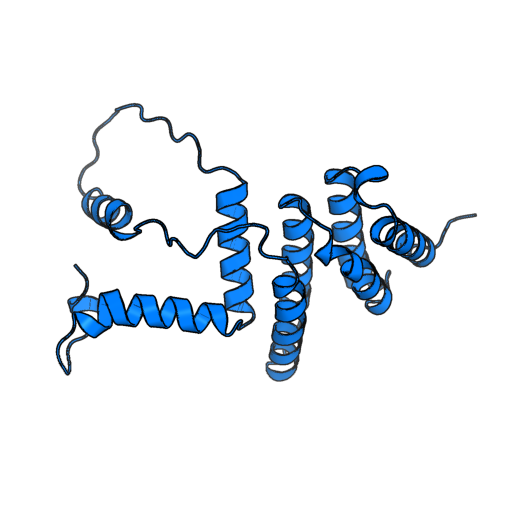TOM 1508 C CA . ARG A 1 187 ? -20.077 22.058 19.985 1.00 58.75 187 ARG A CA 1
ATOM 1509 C C . ARG A 1 187 ? -19.156 22.587 18.906 1.00 58.75 187 ARG A C 1
ATOM 1511 O O . ARG A 1 187 ? -17.951 22.726 19.217 1.00 58.75 187 ARG A O 1
#

Radius of gyration: 21.52 Å; chains: 1; bounding box: 50×51×61 Å

InterPro domains:
  IPR024571 ERAP1-like C-terminal domain [PF11838] (14-174)

Organism: NCBI:txid53326

Sequence (187 aa):
MLCRPRDVFVFHSDNLNTLSAVIYSAMTRYGIIKDAFAAAEVNLLDYEILFKLLEYLPKEKESSVWEAVRGGLETIVDHFVDELDRKWAKQFMSKIMESKKAGSDSIYVVPNITEEISEEWSRRKHPKRSKEYTTSELSSDTFFERSFLETLCKFGSKRCSSTFQSVFEKQVHGRCGLGEKASQCVR

Foldseek 3Di:
DDDQPANVLLVLLVCLQPPVPPPDDLVRLLVSLLVQLVCVVVVSYPVVSSVSSLVSQLVDDDLSNVVSLLVSLVVVLVPDPDPVVSLVSLQVSLVSLVSNPCPPPPPDPPPPPVPVVVVVVVPPPDDDDDDDDDPPDPDPVVVSVVVSLVSSVVSPPVVSVVVVVVVCCVQQVVQDDPPDDSVVRHD

pLDDT: mean 73.35, std 20.12, range [28.25, 96.0]

Se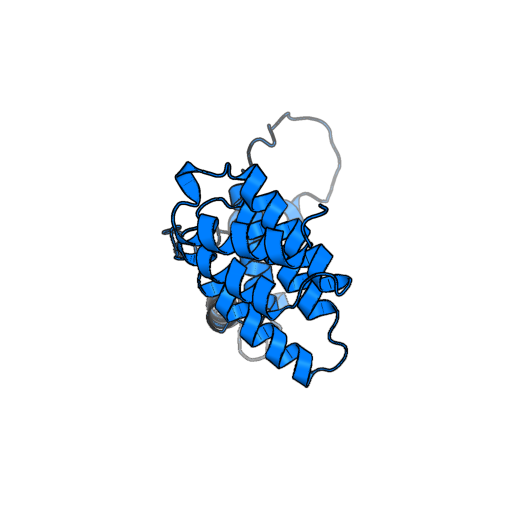condary structure (DSSP, 8-state):
-PPPHHHHHHHHHHHHHHHHHHHS-HHHHHHHHHHHHHHHHTTSS-HHHHHHHHTTGGG---HHHHHHHHHHHHHHHHH--SHHHHHHHHHHHHHHHHTS------------HHHHHHHHHHS-S--------------HHHHHHHHHHHHHHHTT-HHHHHHHHHHHHHHTGGGPPTT--HHHH--